Protein 4G9M (pdb70)

CATH classification: 2.80.10.50

Organism: Thanatephorus cucumeris (strain AG1-IA) (NCBI:txid983506)

Radius of gyration: 19.2 Å; Cα contacts (8 Å, |Δi|>4): 926; chains: 2; bounding box: 29×58×34 Å

Sequence (285 aa):
APISLPAGTYTLKNVSSTGTVLDLWRGEAAEGTAIQGYKSHGGDNQKWRRLKWTGKGNQVTLQNVKSGTYVGTASNIQNSVNVVGSTTAVPLDIVAADKGFAIEAADHRLFVLDLKESNPANETPVVIYYNNNATDNQKWKFIDEAPISSLPAGTYTLKNVSTGTVLDLWRGEAAEGTAIQGYKSHGGDNQKWRLKWTGKGNQVTLQNVKSGTYVGTASNIQNSVNVVGSTTAVPLDIVAADKGFAIEAADHRLFVLDLKESNPANETPVIYYNNNATDNQKWKFIDEK

InterPro domains:
  IPR000772 Ricin B, lectin domain [PF14200] (14-89)
  IPR035992 Ricin B-like lectins [SSF50370] (13-132)

Nearest PDB structures (foldseek):
  4g9m-assembly1_A  TM=1.004E+00  e=1.601E-25  Rhizoctonia solani
  3pg0-assembly1_A  TM=9.370E-01  e=7.211E-11  synthetic construct
  8bad-assembly1_A  TM=9.043E-01  e=1.323E-08  Bacillus thuringiensis
  2vse-assembly1_A  TM=8.944E-01  e=1.067E-08  Lysinibacillus sphaericus
  4a7z-assembly1_A  TM=7.900E-01  e=2.722E-05  Phanerodontia chrysosporium

Foldseek 3Di:
DDDDDDFAKWQKAQQLQRFTWFFVVQAQDAFGFTATAHDDPDQRRMWTWDADPPDRWTWIARRSRRFTFDWPDPADAPTFTHTHNDTQIWDWADDPPATATARPVHRQWTWFQPPSDNDHRRTTGIRGDPVDRRRHIHTGGD/DDDDDDFAKWQKAQQLQRFTWFFVVLAQDAFTFIATAHDDPDQRRMWTWDQPPPDQKTWIARRSRRFTFDFPDDADAFTFTHTHNDTQIWHWADAPPATATARPVHRQWTFFQPPSDNDGGRTTGIHGPPRDRRRHIHTGGDD

Secondary structure (DSSP, 8-state):
-EE---SEEEEEEETTT--EEEEGGG--STTEEEEEE-----GGG-EEEEE-SSTT-EEEEETTT--EEEESSSS-TTEEEEEESSPPPEEEEE-SSSEEEEETTEEEEEEEEGGG--STTEEEEEEE----GGG-EEEEE-/-EE---SEEEEEEETTT--EEEEGGG--STTEEEEEE-----GGG-EEEEE-SSTT-EEEEETTT--EEEESSSS-TTPBEEEESSPPPEEEEE-SSSEEEEETTEEEEEEEEGGG--STTEEEEEEE----GGG-EEEEE--

Structure (mmCIF, N/CA/C/O backbone):
data_4G9M
#
_entry.id   4G9M
#
_cell.length_a   121.979
_cell.length_b   61.091
_cell.length_c   32.793
_cell.angle_alpha   90.00
_cell.angle_beta   93.00
_cell.angle_gamma   90.00
#
_symmetry.space_group_name_H-M   'C 1 2 1'
#
loop_
_entity.id
_entity.type
_entity.pdbx_description
1 polymer agglutinin
2 water water
#
loop_
_atom_site.group_PDB
_atom_site.id
_atom_site.type_symbol
_atom_site.label_atom_id
_atom_site.label_alt_id
_atom_site.label_comp_id
_atom_site.label_asym_id
_atom_site.label_entity_id
_atom_site.label_seq_id
_atom_site.pdbx_PDB_ins_code
_atom_site.Cartn_x
_atom_site.Cartn_y
_atom_site.Cartn_z
_atom_site.occupancy
_atom_site.B_iso_or_equiv
_atom_site.auth_seq_id
_atom_site.auth_comp_id
_atom_site.auth_asym_id
_atom_site.auth_atom_id
_atom_site.pdbx_PDB_model_num
ATOM 1 N N . ALA A 1 1 ? 35.658 57.247 -2.156 1.00 39.21 1 ALA A N 1
ATOM 2 C CA . ALA A 1 1 ? 34.636 56.509 -1.426 1.00 41.09 1 ALA A CA 1
ATOM 3 C C . ALA A 1 1 ? 35.103 56.089 -0.029 1.00 36.59 1 ALA A C 1
ATOM 4 O O . ALA A 1 1 ? 36.291 55.847 0.193 1.00 28.84 1 ALA A O 1
ATOM 6 N N . PRO A 1 2 ? 34.164 56.008 0.925 1.00 35.23 2 PRO A N 1
ATOM 7 C CA . PRO A 1 2 ? 34.509 55.454 2.235 1.00 34.02 2 PRO A CA 1
ATOM 8 C C . PRO A 1 2 ? 34.920 53.992 2.088 1.00 32.25 2 PRO A C 1
ATOM 9 O O . PRO A 1 2 ? 34.216 53.208 1.445 1.00 35.14 2 PRO A O 1
ATOM 13 N N . ILE A 1 3 ? 36.067 53.631 2.645 1.00 23.26 3 ILE A N 1
ATOM 14 C CA . ILE A 1 3 ? 36.513 52.248 2.568 1.00 24.67 3 ILE A CA 1
ATOM 15 C C . ILE A 1 3 ? 36.365 51.562 3.914 1.00 26.90 3 ILE A C 1
ATOM 16 O O . ILE A 1 3 ? 36.963 51.979 4.903 1.00 23.87 3 ILE A O 1
ATOM 21 N N . SER A 1 4 ? 35.541 50.521 3.953 1.00 26.52 4 SER A N 1
ATOM 22 C CA . SER A 1 4 ? 35.291 49.806 5.197 1.00 30.10 4 SER A CA 1
ATOM 23 C C . SER A 1 4 ? 35.465 48.313 5.014 1.00 25.21 4 SER A C 1
ATOM 24 O O . SER A 1 4 ? 35.184 47.768 3.950 1.00 31.03 4 SER A O 1
ATOM 27 N N . LEU A 1 5 ? 35.910 47.665 6.080 1.00 21.56 5 LEU A N 1
ATOM 28 C CA . LEU A 1 5 ? 35.976 46.215 6.142 1.00 24.59 5 LEU A CA 1
ATOM 29 C C . LEU A 1 5 ? 34.909 45.757 7.131 1.00 20.38 5 LEU A C 1
ATOM 30 O O . LEU A 1 5 ? 35.173 45.642 8.330 1.00 24.32 5 LEU A O 1
ATOM 35 N N . PRO A 1 6 ? 33.683 45.527 6.643 1.00 20.34 6 PRO A N 1
ATOM 36 C CA . PRO A 1 6 ? 32.595 45.233 7.581 1.00 21.52 6 PRO A CA 1
ATOM 37 C C . PRO A 1 6 ? 32.647 43.808 8.122 1.00 23.28 6 PRO A C 1
ATOM 38 O O . PRO A 1 6 ? 33.286 42.952 7.518 1.00 21.68 6 PRO A O 1
ATOM 42 N N . ALA A 1 7 ? 31.984 43.563 9.253 1.00 19.47 7 ALA A N 1
ATOM 43 C CA . ALA A 1 7 ? 31.778 42.197 9.721 1.00 19.82 7 ALA A CA 1
ATOM 44 C C . ALA A 1 7 ? 31.002 41.488 8.626 1.00 20.69 7 ALA A C 1
ATOM 45 O O . ALA A 1 7 ? 30.107 42.074 8.010 1.00 24.50 7 ALA A O 1
ATOM 47 N N . GLY A 1 8 ? 31.344 40.230 8.370 1.00 22.93 8 GLY A N 1
ATOM 48 C CA . GLY A 1 8 ? 30.671 39.481 7.330 1.00 24.34 8 GLY A CA 1
ATOM 49 C C . GLY A 1 8 ? 31.496 38.292 6.890 1.00 30.75 8 GLY A C 1
ATOM 50 O O . GLY A 1 8 ? 32.486 37.949 7.533 1.00 25.52 8 GLY A O 1
ATOM 51 N N . THR A 1 9 ? 31.100 37.675 5.781 1.00 23.48 9 THR A N 1
ATOM 52 C CA . THR A 1 9 ? 31.774 36.479 5.296 1.00 23.56 9 THR A CA 1
ATOM 53 C C . THR A 1 9 ? 32.722 36.787 4.136 1.00 28.66 9 THR A C 1
ATOM 54 O O . THR A 1 9 ? 32.368 37.519 3.207 1.00 25.38 9 THR A O 1
ATOM 58 N N . TYR A 1 10 ? 33.919 36.207 4.185 1.00 23.49 10 TYR A N 1
ATOM 59 C CA . TYR A 1 10 ? 34.963 36.525 3.216 1.00 19.49 10 TYR A CA 1
ATOM 60 C C . TYR A 1 10 ? 35.632 35.305 2.635 1.00 22.95 10 TYR A C 1
ATOM 61 O O . TYR A 1 10 ? 35.720 34.273 3.288 1.00 24.36 10 TYR A O 1
ATOM 70 N N . THR A 1 11 ? 36.116 35.450 1.402 1.00 24.36 11 THR A N 1
ATOM 71 C CA . THR A 1 11 ? 37.153 34.586 0.871 1.00 24.45 11 THR A CA 1
ATOM 72 C C . THR A 1 11 ? 38.457 35.329 1.137 1.00 24.43 11 THR A C 1
ATOM 73 O O . THR A 1 11 ? 38.539 36.547 0.947 1.00 24.49 11 THR A O 1
ATOM 77 N N . LEU A 1 12 ? 39.459 34.611 1.627 1.00 23.96 12 LEU A N 1
ATOM 78 C CA . LEU A 1 12 ? 40.732 35.226 1.959 1.00 23.00 12 LEU A CA 1
ATOM 79 C C . LEU A 1 12 ? 41.786 34.671 1.025 1.00 23.44 12 LEU A C 1
ATOM 80 O O . LEU A 1 12 ? 42.161 33.500 1.130 1.00 26.15 12 LEU A O 1
ATOM 85 N N . LYS A 1 13 ? 42.243 35.510 0.104 1.00 26.50 13 LYS A N 1
ATOM 86 C CA . LYS A 1 13 ? 43.097 35.062 -0.985 1.00 28.22 13 LYS A CA 1
ATOM 87 C C . LYS A 1 13 ? 44.528 35.532 -0.769 1.00 23.02 13 LYS A C 1
ATOM 88 O O . LYS A 1 13 ? 44.783 36.727 -0.666 1.00 22.26 13 LYS A O 1
ATOM 94 N N . ASN A 1 14 ? 45.455 34.581 -0.689 1.00 24.81 14 ASN A N 1
ATOM 95 C CA . ASN A 1 14 ? 46.859 34.896 -0.458 1.00 30.05 14 ASN A CA 1
ATOM 96 C C . ASN A 1 14 ? 47.435 35.708 -1.605 1.00 26.45 14 ASN A C 1
ATOM 97 O O . ASN A 1 14 ? 47.288 35.354 -2.780 1.00 26.26 14 ASN A O 1
ATOM 102 N N . VAL A 1 15 ? 48.083 36.814 -1.260 1.00 25.48 15 VAL A N 1
ATOM 103 C CA . VAL A 1 15 ? 48.593 37.743 -2.255 1.00 25.57 15 VAL A CA 1
ATOM 104 C C . VAL A 1 15 ? 49.678 37.110 -3.137 1.00 26.17 15 VAL A C 1
ATOM 105 O O . VAL A 1 15 ? 49.741 37.368 -4.345 1.00 28.62 15 VAL A O 1
ATOM 109 N N . SER A 1 16 ? 50.499 36.248 -2.544 1.00 31.52 16 SER A N 1
ATOM 110 C CA A SER A 1 16 ? 51.636 35.649 -3.245 0.54 31.81 16 SER A CA 1
ATOM 111 C CA B SER A 1 16 ? 51.631 35.672 -3.273 0.46 31.63 16 SER A CA 1
ATOM 112 C C . SER A 1 16 ? 51.259 34.546 -4.238 1.00 36.06 16 SER A C 1
ATOM 113 O O . SER A 1 16 ? 51.944 34.347 -5.245 1.00 35.52 16 SER A O 1
ATOM 118 N N . THR A 1 17 ? 50.186 33.813 -3.952 1.00 29.69 17 THR A N 1
ATOM 119 C CA . THR A 1 17 ? 49.844 32.647 -4.770 1.00 31.40 17 THR A CA 1
ATOM 120 C C . THR A 1 17 ? 48.513 32.728 -5.503 1.00 32.91 17 THR A C 1
ATOM 121 O O . THR A 1 17 ? 48.325 32.090 -6.546 1.00 33.95 17 THR A O 1
ATOM 125 N N . GLY A 1 18 ? 47.581 33.489 -4.946 1.00 28.81 18 GLY A N 1
ATOM 126 C CA . GLY A 1 18 ? 46.229 33.509 -5.468 1.00 32.04 18 GLY A CA 1
ATOM 127 C C . GLY A 1 18 ? 45.398 32.322 -5.012 1.00 31.83 18 GLY A C 1
ATOM 128 O O . GLY A 1 18 ? 44.255 32.167 -5.440 1.00 36.58 18 GLY A O 1
ATOM 129 N N . THR A 1 19 ? 45.971 31.475 -4.156 1.00 30.48 19 THR A N 1
ATOM 130 C CA . THR A 1 19 ? 45.205 30.406 -3.507 1.00 30.61 19 THR A CA 1
ATOM 131 C C . THR A 1 19 ? 44.549 30.964 -2.237 1.00 29.13 19 THR A C 1
ATOM 132 O O . THR A 1 19 ? 44.987 31.988 -1.703 1.00 27.67 19 THR A O 1
ATOM 136 N N . VAL A 1 20 ? 43.494 30.305 -1.764 1.00 27.61 20 VAL A N 1
ATOM 137 C CA . VAL A 1 20 ? 42.671 30.875 -0.692 1.00 27.46 20 VAL A CA 1
ATOM 138 C C . VAL A 1 20 ? 42.816 30.121 0.621 1.00 31.86 20 VAL A C 1
ATOM 139 O O . VAL A 1 20 ? 43.216 28.952 0.635 1.00 29.90 20 VAL A O 1
ATOM 143 N N . LEU A 1 21 ? 42.482 30.794 1.724 1.00 29.25 21 LEU A N 1
ATOM 144 C CA . LEU A 1 21 ? 42.520 30.177 3.043 1.00 31.55 21 LEU A CA 1
ATOM 145 C C . LEU A 1 21 ? 41.453 29.078 3.109 1.00 32.26 21 LEU A C 1
ATOM 146 O O . LEU A 1 21 ? 40.280 29.330 2.844 1.00 27.44 21 LEU A O 1
ATOM 151 N N . ASP A 1 22 ? 41.866 27.864 3.474 1.00 34.01 22 ASP A N 1
ATOM 152 C CA . ASP A 1 22 ? 41.040 26.671 3.301 1.00 32.52 22 ASP A CA 1
ATOM 153 C C . ASP A 1 22 ? 41.136 25.766 4.526 1.00 31.92 22 ASP A C 1
ATOM 154 O O . ASP A 1 22 ? 42.233 25.419 4.957 1.00 33.68 22 ASP A O 1
ATOM 159 N N . LEU A 1 23 ? 39.986 25.389 5.081 1.00 29.45 23 LEU A N 1
ATOM 160 C CA . LEU A 1 23 ? 39.932 24.401 6.161 1.00 31.24 23 LEU A CA 1
ATOM 161 C C . LEU A 1 23 ? 39.585 23.024 5.575 1.00 31.62 23 LEU A C 1
ATOM 162 O O . LEU A 1 23 ? 38.598 22.888 4.859 1.00 39.29 23 LEU A O 1
ATOM 167 N N . TRP A 1 24 ? 40.402 22.015 5.873 1.00 42.43 24 TRP A N 1
ATOM 168 C CA . TRP A 1 24 ? 40.330 20.712 5.185 1.00 50.32 24 TRP A CA 1
ATOM 169 C C . TRP A 1 24 ? 38.938 20.079 5.140 1.00 48.59 24 TRP A C 1
ATOM 170 O O . TRP A 1 24 ? 38.413 19.647 6.164 1.00 53.18 24 TRP A O 1
ATOM 181 N N . ARG A 1 25 ? 38.352 20.039 3.943 1.00 45.65 25 ARG A N 1
ATOM 182 C CA . ARG A 1 25 ? 36.979 19.557 3.721 1.00 45.60 25 ARG A CA 1
ATOM 183 C C . ARG A 1 25 ? 35.921 20.151 4.657 1.00 48.92 25 ARG A C 1
ATOM 184 O O . ARG A 1 25 ? 34.766 19.724 4.648 1.00 50.43 25 ARG A O 1
ATOM 192 N N . GLY A 1 26 ? 36.318 21.137 5.454 1.00 46.22 26 GLY A N 1
ATOM 193 C CA . GLY A 1 26 ? 35.421 21.769 6.394 1.00 40.44 26 GLY A CA 1
ATOM 194 C C . GLY A 1 26 ? 35.170 20.945 7.641 1.00 42.12 26 GLY A C 1
ATOM 195 O O . GLY A 1 26 ? 34.109 21.053 8.252 1.00 43.33 26 GLY A O 1
ATOM 196 N N . GLU A 1 27 ? 36.142 20.121 8.024 1.00 37.59 27 GLU A N 1
ATOM 197 C CA . GLU A 1 27 ? 35.995 19.282 9.218 1.00 39.03 27 GLU A CA 1
ATOM 198 C C . GLU A 1 27 ? 36.027 20.094 10.514 1.00 36.80 27 GLU A C 1
ATOM 199 O O . GLU A 1 27 ? 36.901 20.941 10.707 1.00 36.04 27 GLU A O 1
ATOM 205 N N . ALA A 1 28 ? 35.073 19.824 11.401 1.00 37.12 28 ALA A N 1
ATOM 206 C CA . ALA A 1 28 ? 34.938 20.583 12.641 1.00 35.04 28 ALA A CA 1
ATOM 207 C C . ALA A 1 28 ? 35.822 20.054 13.767 1.00 37.60 28 ALA A C 1
ATOM 208 O O . ALA A 1 28 ? 35.797 20.573 14.882 1.00 36.04 28 ALA A O 1
ATOM 210 N N . ALA A 1 29 ? 36.604 19.023 13.476 1.00 40.39 29 ALA A N 1
ATOM 211 C CA . ALA A 1 29 ? 37.457 18.411 14.489 1.00 33.30 29 ALA A CA 1
ATOM 212 C C . ALA A 1 29 ? 38.583 19.344 14.924 1.00 28.63 29 ALA A C 1
ATOM 213 O O . ALA A 1 29 ? 39.086 20.138 14.130 1.00 33.03 29 ALA A O 1
ATOM 215 N N . GLU A 1 30 ? 38.973 19.234 16.192 1.00 37.86 30 GLU A N 1
ATOM 216 C CA . GLU A 1 30 ? 40.047 20.050 16.745 1.00 34.31 30 GLU A CA 1
ATOM 217 C C . GLU A 1 30 ? 41.382 19.768 16.063 1.00 35.53 30 GLU A C 1
ATOM 218 O O . GLU A 1 30 ? 41.852 18.630 16.025 1.00 45.77 30 GLU A O 1
ATOM 224 N N . GLY A 1 31 ? 41.993 20.821 15.533 1.00 30.52 31 GLY A N 1
ATOM 225 C CA . GLY A 1 31 ? 43.297 20.720 14.907 1.00 28.47 31 GLY A CA 1
ATOM 226 C C . GLY A 1 31 ? 43.231 20.503 13.410 1.00 37.05 31 GLY A C 1
ATOM 227 O O . GLY A 1 31 ? 44.266 20.304 12.770 1.00 42.07 31 GLY A O 1
ATOM 228 N N . THR A 1 32 ? 42.022 20.528 12.851 1.00 32.41 32 THR A N 1
ATOM 229 C CA . THR A 1 32 ? 41.847 20.360 11.408 1.00 35.06 32 THR A CA 1
ATOM 230 C C . THR A 1 32 ? 42.677 21.391 10.647 1.00 34.15 32 THR A C 1
ATOM 231 O O . THR A 1 32 ? 42.602 22.584 10.932 1.00 32.15 32 THR A O 1
ATOM 235 N N . ALA A 1 33 ? 43.470 20.920 9.690 1.00 37.24 33 ALA A N 1
ATOM 236 C CA . ALA A 1 33 ? 44.433 21.768 8.994 1.00 39.44 33 ALA A CA 1
ATOM 237 C C . ALA A 1 33 ? 43.807 22.951 8.260 1.00 29.70 33 ALA A C 1
ATOM 238 O O . ALA A 1 33 ? 42.785 22.814 7.574 1.00 32.92 33 ALA A O 1
ATOM 240 N N . ILE A 1 34 ? 44.423 24.120 8.420 1.00 34.23 34 ILE A N 1
ATOM 241 C CA . ILE A 1 34 ? 44.142 25.262 7.556 1.00 27.57 34 ILE A CA 1
ATOM 242 C C . ILE A 1 34 ? 45.307 25.431 6.584 1.00 30.08 34 ILE A C 1
ATOM 243 O O . ILE A 1 34 ? 46.470 25.316 6.971 1.00 32.15 34 ILE A O 1
ATOM 248 N N . GLN A 1 35 ? 44.986 25.692 5.322 1.00 27.60 35 GLN A N 1
ATOM 249 C CA . GLN A 1 35 ? 45.952 25.554 4.244 1.00 30.14 35 GLN A CA 1
ATOM 250 C C . GLN A 1 35 ? 45.576 26.421 3.056 1.00 31.99 35 GLN A C 1
ATOM 251 O O . GLN A 1 35 ? 44.468 26.955 2.986 1.00 29.83 35 GLN A O 1
ATOM 257 N N . GLY A 1 36 ? 46.502 26.533 2.108 1.00 34.13 36 GLY A N 1
ATOM 258 C CA . GLY A 1 36 ? 46.234 27.186 0.839 1.00 32.43 36 GLY A CA 1
ATOM 259 C C . GLY A 1 36 ? 45.641 26.187 -0.136 1.00 33.75 36 GLY A C 1
ATOM 260 O O . GLY A 1 36 ? 46.071 25.032 -0.194 1.00 39.41 36 GLY A O 1
ATOM 261 N N . TYR A 1 37 ? 44.644 26.622 -0.898 1.00 31.74 37 TYR A N 1
ATOM 262 C CA . TYR A 1 37 ? 43.963 25.737 -1.839 1.00 34.35 37 TYR A CA 1
ATOM 263 C C . TYR A 1 37 ? 43.341 26.573 -2.949 1.00 32.66 37 TYR A C 1
ATOM 264 O O . TYR A 1 37 ? 42.986 27.730 -2.735 1.00 31.18 37 TYR A O 1
ATOM 273 N N . LYS A 1 38 ? 43.232 25.999 -4.142 1.00 30.75 38 LYS A N 1
ATOM 274 C CA . LYS A 1 38 ? 42.589 26.703 -5.245 1.00 34.75 38 LYS A CA 1
ATOM 275 C C . LYS A 1 38 ? 41.126 26.999 -4.923 1.00 30.58 38 LYS A C 1
ATOM 276 O O . LYS A 1 38 ? 40.403 26.143 -4.419 1.00 35.56 38 LYS A O 1
ATOM 282 N N . SER A 1 39 ? 40.712 28.226 -5.215 1.00 36.94 39 SER A N 1
ATOM 283 C CA . SER A 1 39 ? 39.338 28.659 -5.009 1.00 36.22 39 SER A CA 1
ATOM 284 C C . SER A 1 39 ? 38.347 27.761 -5.756 1.00 37.94 39 SER A C 1
ATOM 285 O O . SER A 1 39 ? 38.481 27.541 -6.964 1.00 39.09 39 SER A O 1
ATOM 288 N N . HIS A 1 40 ? 37.366 27.231 -5.033 1.00 33.50 40 HIS A N 1
ATOM 289 C CA . HIS A 1 40 ? 36.323 26.416 -5.656 1.00 36.16 40 HIS A CA 1
ATOM 290 C C . HIS A 1 40 ? 34.925 26.779 -5.155 1.00 36.19 40 HIS A C 1
ATOM 291 O O . HIS A 1 40 ? 33.945 26.133 -5.511 1.00 41.29 40 HIS A O 1
ATOM 298 N N . GLY A 1 41 ? 34.846 27.819 -4.330 1.00 41.80 41 GLY A N 1
ATOM 299 C CA . GLY A 1 41 ? 33.572 28.327 -3.847 1.00 38.46 41 GLY A CA 1
ATOM 300 C C . GLY A 1 41 ? 32.958 27.582 -2.674 1.00 41.16 41 GLY A C 1
ATOM 301 O O . GLY A 1 41 ? 31.864 27.925 -2.223 1.00 44.62 41 GLY A O 1
ATOM 302 N N . GLY A 1 42 ? 33.650 26.562 -2.176 1.00 41.20 42 GLY A N 1
ATOM 303 C CA . GLY A 1 42 ? 33.150 25.780 -1.061 1.00 41.69 42 GLY A CA 1
ATOM 304 C C . GLY A 1 42 ? 33.083 26.596 0.217 1.00 39.97 42 GLY A C 1
ATOM 305 O O . GLY A 1 42 ? 33.884 27.511 0.415 1.00 35.87 42 GLY A O 1
ATOM 306 N N . ASP A 1 43 ? 32.128 26.272 1.086 1.00 34.75 43 ASP A N 1
ATOM 307 C CA . ASP A 1 43 ? 31.981 26.981 2.359 1.00 34.08 43 ASP A CA 1
ATOM 308 C C . ASP A 1 43 ? 33.177 26.808 3.296 1.00 32.23 43 ASP A C 1
ATOM 309 O O . ASP A 1 43 ? 33.382 27.615 4.208 1.00 28.88 43 ASP A O 1
ATOM 314 N N . ASN A 1 44 ? 33.979 25.771 3.060 1.00 34.49 44 ASN A N 1
ATOM 315 C CA . ASN A 1 44 ? 35.203 25.571 3.832 1.00 33.11 44 ASN A CA 1
ATOM 316 C C . ASN A 1 44 ? 36.290 26.576 3.447 1.00 32.38 44 ASN A C 1
ATOM 317 O O . ASN A 1 44 ? 37.366 26.605 4.043 1.00 30.86 44 ASN A O 1
ATOM 322 N N . GLN A 1 45 ? 36.000 27.384 2.431 1.00 28.44 45 GLN A N 1
ATOM 323 C CA . GLN A 1 45 ? 36.894 28.459 2.010 1.00 28.01 45 GLN A CA 1
ATOM 324 C C . GLN A 1 45 ? 36.257 29.820 2.274 1.00 27.22 45 GLN A C 1
ATOM 325 O O . GLN A 1 45 ? 36.649 30.830 1.680 1.00 30.60 45 GLN A O 1
ATOM 331 N N . LYS A 1 46 ? 35.265 29.846 3.160 1.00 29.53 46 LYS A N 1
ATOM 332 C CA . LYS A 1 46 ? 34.650 31.106 3.567 1.00 28.43 46 LYS A CA 1
ATOM 333 C C . LYS A 1 46 ? 34.797 31.288 5.069 1.00 22.42 46 LYS A C 1
ATOM 334 O O . LYS A 1 46 ? 34.727 30.329 5.830 1.00 25.86 46 LYS A O 1
ATOM 340 N N . TRP A 1 47 ? 35.008 32.536 5.476 1.00 20.00 47 TRP A N 1
ATOM 341 C CA . TRP A 1 47 ? 35.362 32.864 6.847 1.00 20.77 47 TRP A CA 1
ATOM 342 C C . TRP A 1 47 ? 34.571 34.071 7.332 1.00 25.26 47 TRP A C 1
ATOM 343 O O . TRP A 1 47 ? 34.502 35.090 6.645 1.00 24.22 47 TRP A O 1
ATOM 354 N N . ARG A 1 48 ? 33.964 33.943 8.509 1.00 22.98 48 ARG A N 1
ATOM 355 C CA A ARG A 1 48 ? 33.183 35.028 9.096 0.56 22.88 48 ARG A CA 1
ATOM 356 C CA B ARG A 1 48 ? 33.187 35.027 9.088 0.44 22.77 48 ARG A CA 1
ATOM 357 C C . ARG A 1 48 ? 34.072 35.919 9.941 1.00 19.97 48 ARG A C 1
ATOM 358 O O . ARG A 1 48 ? 34.669 35.461 10.913 1.00 21.18 48 ARG A O 1
ATOM 373 N N . LEU A 1 49 ? 34.150 37.195 9.577 1.00 18.37 49 LEU A N 1
ATOM 374 C CA . LEU A 1 49 ? 34.886 38.179 10.350 1.00 19.65 49 LEU A CA 1
ATOM 375 C C . LEU A 1 49 ? 33.958 38.819 11.392 1.00 19.21 49 LEU A C 1
ATOM 376 O O . LEU A 1 49 ? 32.897 39.326 11.046 1.00 20.29 49 LEU A O 1
ATOM 381 N N . LYS A 1 50 ? 34.364 38.808 12.660 1.00 18.11 50 LYS A N 1
ATOM 382 C CA . LYS A 1 50 ? 33.550 39.376 13.730 1.00 18.25 50 LYS A CA 1
ATOM 383 C C . LYS A 1 50 ? 34.459 39.975 14.785 1.00 18.95 50 LYS A C 1
ATOM 384 O O . LYS A 1 50 ? 35.433 39.333 15.174 1.00 20.62 50 LYS A O 1
ATOM 390 N N . TRP A 1 51 ? 34.148 41.188 15.241 1.00 22.98 51 TRP A N 1
ATOM 391 C CA . TRP A 1 51 ? 34.913 41.825 16.310 1.00 21.39 51 TRP A CA 1
ATOM 392 C C . TRP A 1 51 ? 34.463 41.281 17.646 1.00 26.42 51 TRP A C 1
ATOM 393 O O . TRP A 1 51 ? 33.266 41.051 17.856 1.00 24.18 51 TRP A O 1
ATOM 404 N N . THR A 1 52 ? 35.420 41.071 18.549 1.00 23.64 52 THR A N 1
ATOM 405 C CA . THR A 1 52 ? 35.137 40.400 19.819 1.00 26.25 52 THR A CA 1
ATOM 406 C C . THR A 1 52 ? 34.604 41.318 20.922 1.00 31.07 52 THR A C 1
ATOM 407 O O . THR A 1 52 ? 33.935 40.855 21.840 1.00 32.01 52 THR A O 1
ATOM 411 N N . GLY A 1 53 ? 34.905 42.609 20.830 1.00 25.51 53 GLY A N 1
ATOM 412 C CA . GLY A 1 53 ? 34.554 43.548 21.884 1.00 27.57 53 GLY A CA 1
ATOM 413 C C . GLY A 1 53 ? 35.757 43.951 22.715 1.00 31.51 53 GLY A C 1
ATOM 414 O O . GLY A 1 53 ? 35.676 44.837 23.574 1.00 33.54 53 GLY A O 1
ATOM 415 N N . LYS A 1 54 ? 36.883 43.288 22.478 1.00 26.81 54 LYS A N 1
ATOM 416 C CA . LYS A 1 54 ? 38.126 43.670 23.130 1.00 26.93 54 LYS A CA 1
ATOM 417 C C . LYS A 1 54 ? 39.023 44.400 22.143 1.00 28.18 54 LYS A C 1
ATOM 418 O O . LYS A 1 54 ? 39.477 43.802 21.173 1.00 25.55 54 LYS A O 1
ATOM 424 N N . GLY A 1 55 ? 39.274 45.683 22.398 1.00 27.80 55 GLY A N 1
ATOM 425 C CA . GLY A 1 55 ? 40.103 46.485 21.515 1.00 24.12 55 GLY A CA 1
ATOM 426 C C . GLY A 1 55 ? 39.565 46.402 20.098 1.00 24.15 55 GLY A C 1
ATOM 427 O O . GLY A 1 55 ? 38.353 46.470 19.880 1.00 22.56 55 GLY A O 1
ATOM 428 N N . ASN A 1 56 ? 40.460 46.206 19.135 1.00 18.39 56 ASN A N 1
ATOM 429 C CA . ASN A 1 56 ? 40.039 46.028 17.745 1.00 16.06 56 ASN A CA 1
ATOM 430 C C . ASN A 1 56 ? 40.114 44.558 17.334 1.00 20.75 56 ASN A C 1
ATOM 431 O O . ASN A 1 56 ? 40.086 44.253 16.149 1.00 20.89 56 ASN A O 1
ATOM 436 N N . GLN A 1 57 ? 40.205 43.656 18.310 1.00 21.51 57 GLN A N 1
ATOM 437 C CA . GLN A 1 57 ? 40.427 42.229 18.043 1.00 21.28 57 GLN A CA 1
ATOM 438 C C . GLN A 1 57 ? 39.240 41.533 17.383 1.00 17.88 57 GLN A C 1
ATOM 439 O O . GLN A 1 57 ? 38.086 41.869 17.647 1.00 22.48 57 GLN A O 1
ATOM 445 N N . VAL A 1 58 ? 39.538 40.575 16.506 1.00 19.18 58 VAL A N 1
ATOM 446 C CA . VAL A 1 58 ? 38.514 39.848 15.768 1.00 15.27 58 VAL A CA 1
ATOM 447 C C . VAL A 1 58 ? 38.769 38.351 15.879 1.00 20.81 58 VAL A C 1
ATOM 448 O O . VAL A 1 58 ? 39.831 37.929 16.337 1.00 20.89 58 VAL A O 1
ATOM 452 N N . THR A 1 59 ? 37.777 37.560 15.481 1.00 19.03 59 THR A N 1
ATOM 453 C CA . THR A 1 59 ? 37.969 36.137 15.208 1.00 18.53 59 THR A CA 1
ATOM 454 C C . THR A 1 59 ? 37.545 35.843 13.761 1.00 22.39 59 THR A C 1
ATOM 455 O O . THR A 1 59 ? 36.829 36.631 13.140 1.00 19.86 59 THR A O 1
ATOM 459 N N . LEU A 1 60 ? 38.012 34.726 13.213 1.00 16.71 60 LEU A N 1
ATOM 460 C CA . LEU A 1 60 ? 37.584 34.273 11.900 1.00 20.61 60 LEU A CA 1
ATOM 461 C C . LEU A 1 60 ? 36.990 32.891 12.088 1.00 21.45 60 LEU A C 1
ATOM 462 O O . LEU A 1 60 ? 37.661 31.994 12.595 1.00 22.72 60 LEU A O 1
ATOM 467 N N . GLN A 1 61 ? 35.728 32.737 11.695 1.00 18.12 61 GLN A N 1
ATOM 468 C CA . GLN A 1 61 ? 35.009 31.491 11.859 1.00 16.57 61 GLN A CA 1
ATOM 469 C C . GLN A 1 61 ? 34.755 30.852 10.512 1.00 18.26 61 GLN A C 1
ATOM 470 O O . GLN A 1 61 ? 34.238 31.492 9.605 1.00 23.91 61 GLN A O 1
ATOM 476 N N . ASN A 1 62 ? 35.118 29.581 10.380 1.00 21.68 62 ASN A N 1
ATOM 477 C CA . ASN A 1 62 ? 34.899 28.872 9.123 1.00 22.79 62 ASN A CA 1
ATOM 478 C C . ASN A 1 62 ? 33.408 28.646 8.886 1.00 26.01 62 ASN A C 1
ATOM 479 O O . ASN A 1 62 ? 32.688 28.226 9.791 1.00 27.79 62 ASN A O 1
ATOM 484 N N . VAL A 1 63 ? 32.942 28.916 7.670 1.00 26.19 63 VAL A N 1
ATOM 485 C CA . VAL A 1 63 ? 31.508 28.835 7.384 1.00 29.06 63 VAL A CA 1
ATOM 486 C C . VAL A 1 63 ? 30.992 27.391 7.385 1.00 31.88 63 VAL A C 1
ATOM 487 O O . VAL A 1 63 ? 29.919 27.098 7.929 1.00 29.55 63 VAL A O 1
ATOM 491 N N . LYS A 1 64 ? 31.775 26.488 6.808 1.00 29.71 64 LYS A N 1
ATOM 492 C CA . LYS A 1 64 ? 31.420 25.071 6.787 1.00 31.41 64 LYS A CA 1
ATOM 493 C C . LYS A 1 64 ? 31.448 24.431 8.183 1.00 38.93 64 LYS A C 1
ATOM 494 O O . LYS A 1 64 ? 30.471 23.808 8.604 1.00 43.32 64 LYS A O 1
ATOM 500 N N . SER A 1 65 ? 32.556 24.589 8.905 1.00 29.03 65 SER A N 1
ATOM 501 C CA . SER A 1 65 ? 32.756 23.867 10.162 1.00 34.41 65 SER A CA 1
ATOM 502 C C . SER A 1 65 ? 32.142 24.518 11.392 1.00 33.50 65 SER A C 1
ATOM 503 O O . SER A 1 65 ? 31.682 23.824 12.301 1.00 30.84 65 SER A O 1
ATOM 506 N N . GLY A 1 66 ? 32.174 25.847 11.445 1.00 31.90 66 GLY A N 1
ATOM 507 C CA . GLY A 1 66 ? 31.736 26.560 12.631 1.00 30.51 66 GLY A CA 1
ATOM 508 C C . GLY A 1 66 ? 32.869 26.757 13.623 1.00 30.00 66 GLY A C 1
ATOM 509 O O . GLY A 1 66 ? 32.702 27.433 14.639 1.00 27.89 66 GLY A O 1
ATOM 510 N N . THR A 1 67 ? 34.023 26.155 13.336 1.00 27.99 67 THR A N 1
ATOM 511 C CA . THR A 1 67 ? 35.200 26.333 14.183 1.00 23.94 67 THR A CA 1
ATOM 512 C C . THR A 1 67 ? 36.005 27.557 13.712 1.00 21.33 67 THR A C 1
ATOM 513 O O . THR A 1 67 ? 35.731 28.118 12.650 1.00 24.43 67 THR A O 1
ATOM 517 N N . TYR A 1 68 ? 36.980 27.969 14.514 1.00 21.91 68 TYR A N 1
ATOM 518 C CA . TYR A 1 68 ? 37.670 29.234 14.289 1.00 21.89 68 TYR A CA 1
ATOM 519 C C . TYR A 1 68 ? 39.135 29.056 13.923 1.00 25.86 68 TYR A C 1
ATOM 520 O O . TYR A 1 68 ? 39.710 27.991 14.121 1.00 28.82 68 TYR A O 1
ATOM 529 N N . VAL A 1 69 ? 39.739 30.116 13.395 1.00 20.49 69 VAL A N 1
ATOM 530 C CA . VAL A 1 69 ? 41.179 30.142 13.218 1.00 21.72 69 VAL A CA 1
ATOM 531 C C . VAL A 1 69 ? 41.809 30.004 14.590 1.00 27.10 69 VAL A C 1
ATOM 532 O O . VAL A 1 69 ? 41.576 30.827 15.479 1.00 26.76 69 VAL A O 1
ATOM 536 N N . GLY A 1 70 ? 42.558 28.920 14.772 1.00 30.22 70 GLY A N 1
ATOM 537 C CA . GLY A 1 70 ? 43.235 28.654 16.027 1.00 30.30 70 GLY A CA 1
ATOM 538 C C . GLY A 1 70 ? 44.674 28.217 15.806 1.00 31.67 70 GLY A C 1
ATOM 539 O O . GLY A 1 70 ? 45.266 28.483 14.759 1.00 32.30 70 GLY A O 1
ATOM 540 N N . THR A 1 71 ? 45.236 27.528 16.791 1.00 41.25 71 THR A N 1
ATOM 541 C CA . THR A 1 71 ? 46.642 27.146 16.721 1.00 38.38 71 THR A CA 1
ATOM 542 C C . THR A 1 71 ? 46.880 25.716 17.202 1.00 43.76 71 THR A C 1
ATOM 543 O O . THR A 1 71 ? 46.245 25.261 18.154 1.00 45.62 71 THR A O 1
ATOM 547 N N . ALA A 1 72 ? 47.792 25.013 16.530 1.00 42.40 72 ALA A N 1
ATOM 548 C CA . ALA A 1 72 ? 48.113 23.632 16.877 1.00 48.70 72 ALA A CA 1
ATOM 549 C C . ALA A 1 72 ? 48.882 23.568 18.193 1.00 55.22 72 ALA A C 1
ATOM 550 O O . ALA A 1 72 ? 48.780 22.594 18.935 1.00 56.07 72 ALA A O 1
ATOM 552 N N . SER A 1 73 ? 49.644 24.619 18.474 1.00 54.22 73 SER A N 1
ATOM 553 C CA . SER A 1 73 ? 50.436 24.694 19.696 1.00 57.28 73 SER A CA 1
ATOM 554 C C . SER A 1 73 ? 50.512 26.132 20.193 1.00 60.89 73 SER A C 1
ATOM 555 O O . SER A 1 73 ? 49.636 26.946 19.902 1.00 66.18 73 SER A O 1
ATOM 558 N N . ASN A 1 74 ? 51.561 26.443 20.946 1.00 52.97 74 ASN A N 1
ATOM 559 C CA . ASN A 1 74 ? 51.802 27.816 21.368 1.00 49.60 74 ASN A CA 1
ATOM 560 C C . ASN A 1 74 ? 52.348 28.606 20.188 1.00 48.69 74 ASN A C 1
ATOM 561 O O . ASN A 1 74 ? 53.358 28.218 19.597 1.00 49.10 74 ASN A O 1
ATOM 566 N N . ILE A 1 75 ? 51.675 29.704 19.849 1.00 46.60 75 ILE A N 1
ATOM 567 C CA . ILE A 1 75 ? 51.974 30.455 18.628 1.00 48.51 75 ILE A CA 1
ATOM 568 C C . ILE A 1 75 ? 53.438 30.853 18.524 1.00 56.68 75 ILE A C 1
ATOM 569 O O . ILE A 1 75 ? 53.962 31.615 19.339 1.00 56.34 75 ILE A O 1
ATOM 574 N N . GLN A 1 76 ? 54.086 30.303 17.505 1.00 58.85 76 GLN A N 1
ATOM 575 C CA . GLN A 1 76 ? 55.511 30.464 17.288 1.00 58.49 76 GLN A CA 1
ATOM 576 C C . GLN A 1 76 ? 55.752 30.371 15.799 1.00 46.42 76 GLN A C 1
ATOM 577 O O . GLN A 1 76 ? 54.860 29.964 15.056 1.00 49.86 76 GLN A O 1
ATOM 583 N N . ASN A 1 77 ? 56.950 30.746 15.361 1.00 47.45 77 ASN A N 1
ATOM 584 C CA . ASN A 1 77 ? 57.334 30.535 13.977 1.00 48.40 77 ASN A CA 1
ATOM 585 C C . ASN A 1 77 ? 57.098 29.073 13.606 1.00 52.37 77 ASN A C 1
ATOM 586 O O . ASN A 1 77 ? 57.477 28.171 14.356 1.00 58.95 77 ASN A O 1
ATOM 591 N N . SER A 1 78 ? 56.428 28.860 12.476 1.00 46.87 78 SER A N 1
ATOM 592 C CA . SER A 1 78 ? 56.207 27.530 11.901 1.00 44.70 78 SER A CA 1
ATOM 593 C C . SER A 1 78 ? 55.169 26.671 12.636 1.00 42.88 78 SER A C 1
ATOM 594 O O . SER A 1 78 ? 55.013 25.490 12.333 1.00 42.30 78 SER A O 1
ATOM 597 N N . VAL A 1 79 ? 54.453 27.261 13.587 1.00 39.54 79 VAL A N 1
ATOM 598 C CA . VAL A 1 79 ? 53.307 26.586 14.192 1.00 45.04 79 VAL A CA 1
ATOM 599 C C . VAL A 1 79 ? 52.122 26.592 13.227 1.00 45.08 79 VAL A C 1
ATOM 600 O O . VAL A 1 79 ? 51.769 27.634 12.675 1.00 43.82 79 VAL A O 1
ATOM 604 N N . ASN A 1 80 ? 51.525 25.423 13.017 1.00 43.85 80 ASN A N 1
ATOM 605 C CA . ASN A 1 80 ? 50.374 25.287 12.132 1.00 35.91 80 ASN A CA 1
ATOM 606 C C . ASN A 1 80 ? 49.167 26.099 12.590 1.00 34.52 80 ASN A C 1
ATOM 607 O O . ASN A 1 80 ? 48.840 26.132 13.775 1.00 34.85 80 ASN A O 1
ATOM 612 N N . VAL A 1 81 ? 48.500 26.743 11.638 1.00 29.92 81 VAL A N 1
ATOM 613 C CA . VAL A 1 81 ? 47.214 27.374 11.910 1.00 27.51 81 VAL A CA 1
ATOM 614 C C . VAL A 1 81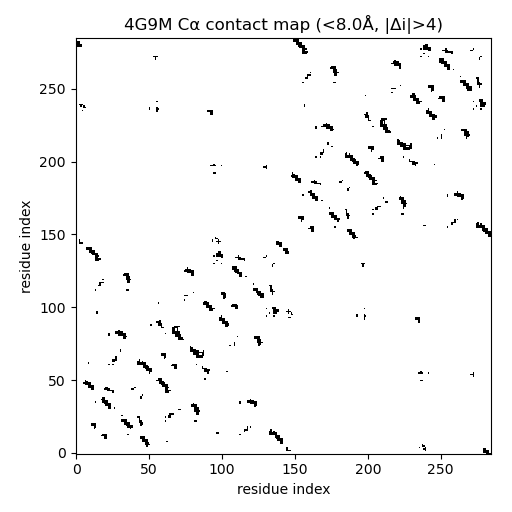 ? 46.152 26.307 11.666 1.00 31.86 81 VAL A C 1
ATOM 615 O O . VAL A 1 81 ? 46.178 25.617 10.642 1.00 32.62 81 VAL A O 1
ATOM 619 N N . VAL A 1 82 ? 45.237 26.139 12.615 1.00 34.08 82 VAL A N 1
ATOM 620 C CA . VAL A 1 82 ? 44.279 25.037 12.547 1.00 34.87 82 VAL A CA 1
ATOM 621 C C . VAL A 1 82 ? 42.893 25.444 13.028 1.00 30.04 82 VAL A C 1
ATOM 622 O O . VAL A 1 82 ? 42.728 26.465 13.695 1.00 33.42 82 VAL A O 1
ATOM 626 N N . GLY A 1 83 ? 41.896 24.642 12.675 1.00 28.87 83 GLY A N 1
ATOM 627 C CA . GLY A 1 83 ? 40.538 24.876 13.139 1.00 31.64 83 GLY A CA 1
ATOM 628 C C . GLY A 1 83 ? 40.368 24.424 14.573 1.00 36.71 83 GLY A C 1
ATOM 629 O O . GLY A 1 83 ? 40.827 23.346 14.950 1.00 40.39 83 GLY A O 1
ATOM 630 N N . SER A 1 84 ? 39.694 25.241 15.373 1.00 32.75 84 SER A N 1
ATOM 631 C CA . SER A 1 84 ? 39.526 24.943 16.791 1.00 32.56 84 SER A CA 1
ATOM 632 C C . SER A 1 84 ? 38.239 25.549 17.335 1.00 27.04 84 SER A C 1
ATOM 633 O O . SER A 1 84 ? 37.751 26.544 16.806 1.00 29.34 84 SER A O 1
ATOM 636 N N . THR A 1 85 ? 37.683 24.969 18.398 1.00 29.13 85 THR A N 1
ATOM 637 C CA . THR A 1 85 ? 36.531 25.597 19.044 1.00 31.27 85 THR A CA 1
ATOM 638 C C . THR A 1 85 ? 37.013 26.827 19.812 1.00 31.01 85 THR A C 1
ATOM 639 O O . THR A 1 85 ? 36.240 27.721 20.137 1.00 32.19 85 THR A O 1
ATOM 643 N N . THR A 1 86 ? 38.315 26.864 20.073 1.00 32.58 86 THR A N 1
ATOM 644 C CA . THR A 1 86 ? 38.944 27.998 20.729 1.00 30.40 86 THR A CA 1
ATOM 645 C C . THR A 1 86 ? 39.613 28.927 19.720 1.00 28.62 86 THR A C 1
ATOM 646 O O . THR A 1 86 ? 40.620 28.573 19.104 1.00 31.10 86 THR A O 1
ATOM 650 N N . ALA A 1 87 ? 39.047 30.118 19.557 1.00 27.32 87 ALA A N 1
ATOM 651 C CA . ALA A 1 87 ? 39.568 31.071 18.587 1.00 29.75 87 ALA A CA 1
ATOM 652 C C . ALA A 1 87 ? 40.814 31.760 19.116 1.00 25.89 87 ALA A C 1
ATOM 653 O O . ALA A 1 87 ? 40.918 32.054 20.311 1.00 32.91 87 ALA A O 1
ATOM 655 N N . VAL A 1 88 ? 41.771 31.976 18.224 1.00 23.66 88 VAL A N 1
ATOM 656 C CA . VAL A 1 88 ? 42.871 32.897 18.463 1.00 27.00 88 VAL A CA 1
ATOM 657 C C . VAL A 1 88 ? 42.371 34.273 18.049 1.00 21.47 88 VAL A C 1
ATOM 658 O O . VAL A 1 88 ? 41.910 34.440 16.932 1.00 26.80 88 VAL A O 1
ATOM 662 N N . PRO A 1 89 ? 42.431 35.257 18.957 1.00 24.80 89 PRO A N 1
ATOM 663 C CA . PRO A 1 89 ? 42.039 36.618 18.570 1.00 25.13 89 PRO A CA 1
ATOM 664 C C . PRO A 1 89 ? 43.056 37.222 17.611 1.00 24.79 89 PRO A C 1
ATOM 665 O O . PRO A 1 89 ? 44.261 37.000 17.792 1.00 27.94 89 PRO A O 1
ATOM 669 N N . LEU A 1 90 ? 42.585 37.986 16.624 1.00 19.33 90 LEU A N 1
ATOM 670 C CA . LEU A 1 90 ? 43.457 38.491 15.576 1.00 17.97 90 LEU A CA 1
ATOM 671 C C . LEU A 1 90 ? 43.297 39.997 15.422 1.00 19.37 90 LEU A C 1
ATOM 672 O O . LEU A 1 90 ? 42.308 40.574 15.892 1.00 20.99 90 LEU A O 1
ATOM 677 N N . ASP A 1 91 ? 44.280 40.620 14.781 1.00 17.13 91 ASP A N 1
ATOM 678 C CA . ASP A 1 91 ? 44.163 41.994 14.300 1.00 16.21 91 ASP A CA 1
ATOM 679 C C . ASP A 1 91 ? 44.315 41.935 12.782 1.00 19.16 91 ASP A C 1
ATOM 680 O O . ASP A 1 91 ? 45.210 41.249 12.277 1.00 23.46 91 ASP A O 1
ATOM 685 N N . ILE A 1 92 ? 43.457 42.654 12.056 1.00 17.19 92 ILE A N 1
ATOM 686 C CA . ILE A 1 92 ? 43.593 42.789 10.612 1.00 20.35 92 ILE A CA 1
ATOM 687 C C . ILE A 1 92 ? 44.254 44.130 10.320 1.00 22.37 92 ILE A C 1
ATOM 688 O O . ILE A 1 92 ? 43.671 45.191 10.572 1.00 18.83 92 ILE A O 1
ATOM 693 N N . VAL A 1 93 ? 45.469 44.079 9.782 1.00 17.20 93 VAL A N 1
ATOM 694 C CA . VAL A 1 93 ? 46.298 45.275 9.620 1.00 14.04 93 VAL A CA 1
ATOM 695 C C . VAL A 1 93 ? 46.523 45.568 8.135 1.00 15.85 93 VAL A C 1
ATOM 696 O O . VAL A 1 93 ? 46.934 44.690 7.381 1.00 18.36 93 VAL A O 1
ATOM 700 N N . ALA A 1 94 ? 46.242 46.800 7.713 1.00 15.57 94 ALA A N 1
ATOM 701 C CA . ALA A 1 94 ? 46.326 47.149 6.297 1.00 16.39 94 ALA A CA 1
ATOM 702 C C . ALA A 1 94 ? 47.758 47.004 5.807 1.00 24.25 94 ALA A C 1
ATOM 703 O O . ALA A 1 94 ? 48.689 47.478 6.463 1.00 18.66 94 ALA A O 1
ATOM 705 N N . ALA A 1 95 ? 47.927 46.328 4.672 1.00 16.49 95 ALA A N 1
ATOM 706 C CA . ALA A 1 95 ? 49.254 46.216 4.051 1.00 16.09 95 ALA A CA 1
ATOM 707 C C . ALA A 1 95 ? 49.288 46.856 2.675 1.00 18.31 95 ALA A C 1
ATOM 708 O O . ALA A 1 95 ? 48.247 47.249 2.127 1.00 17.70 95 ALA A O 1
ATOM 710 N N . ASP A 1 96 ? 50.489 46.962 2.111 1.00 19.50 96 ASP A N 1
ATOM 711 C CA . ASP A 1 96 ? 50.657 47.552 0.783 1.00 18.04 96 ASP A CA 1
ATOM 712 C C . ASP A 1 96 ? 49.891 46.763 -0.276 1.00 23.76 96 ASP A C 1
ATOM 713 O O . ASP A 1 96 ? 49.509 47.316 -1.298 1.00 24.35 96 ASP A O 1
ATOM 718 N N . LYS A 1 97 ? 49.699 45.468 -0.023 1.00 21.60 97 LYS A N 1
ATOM 719 C CA . LYS A 1 97 ? 48.797 44.608 -0.791 1.00 22.09 97 LYS A CA 1
ATOM 720 C C . LYS A 1 97 ? 47.948 43.860 0.226 1.00 25.12 97 LYS A C 1
ATOM 721 O O . LYS A 1 97 ? 48.485 43.199 1.119 1.00 22.25 97 LYS A O 1
ATOM 727 N N . GLY A 1 98 ? 46.628 43.975 0.121 1.00 21.34 98 GLY A N 1
ATOM 728 C CA . GLY A 1 98 ? 45.751 43.258 1.032 1.00 21.28 98 GLY A CA 1
ATOM 729 C C . GLY A 1 98 ? 45.916 43.648 2.501 1.00 24.54 98 GLY A C 1
ATOM 730 O O . GLY A 1 98 ? 46.186 44.808 2.830 1.00 21.33 98 GLY A O 1
ATOM 731 N N . PHE A 1 99 ? 45.735 42.667 3.373 1.00 18.55 99 PHE A N 1
ATOM 732 C CA . PHE A 1 99 ? 45.866 42.844 4.818 1.00 17.50 99 PHE A CA 1
ATOM 733 C C . PHE A 1 99 ? 46.735 41.762 5.434 1.00 18.36 99 PHE A C 1
ATOM 734 O O . PHE A 1 99 ? 46.713 40.606 5.014 1.00 19.03 99 PHE A O 1
ATOM 742 N N . ALA A 1 100 ? 47.474 42.131 6.472 1.00 16.93 100 ALA A N 1
ATOM 743 C CA . ALA A 1 100 ? 48.107 41.141 7.332 1.00 20.70 100 ALA A CA 1
ATOM 744 C C . ALA A 1 100 ? 47.118 40.722 8.420 1.00 19.35 100 ALA A C 1
ATOM 745 O O . ALA A 1 100 ? 46.322 41.521 8.898 1.00 23.23 100 ALA A O 1
ATOM 747 N N . ILE A 1 101 ? 47.163 39.453 8.788 1.00 19.54 101 ILE A N 1
ATOM 748 C CA . ILE A 1 101 ? 46.314 38.933 9.851 1.00 20.02 101 ILE A CA 1
ATOM 749 C C . ILE A 1 101 ? 47.233 38.550 10.993 1.00 22.89 101 ILE A C 1
ATOM 750 O O . ILE A 1 101 ? 47.918 37.534 10.923 1.00 24.76 101 ILE A O 1
ATOM 755 N N . GLU A 1 102 ? 47.248 39.382 12.036 1.00 21.01 102 GLU A N 1
ATOM 756 C CA . GLU A 1 102 ? 48.179 39.255 13.160 1.00 24.83 102 GLU A CA 1
ATOM 757 C C . GLU A 1 102 ? 47.569 38.521 14.337 1.00 25.39 102 GLU A C 1
ATOM 758 O O . GLU A 1 102 ? 46.374 38.645 14.599 1.00 24.36 102 GLU A O 1
ATOM 764 N N . ALA A 1 103 ? 48.392 37.782 15.073 1.00 24.36 103 ALA A N 1
ATOM 765 C CA . ALA A 1 103 ? 47.955 37.252 16.358 1.00 24.45 103 ALA A CA 1
ATOM 766 C C . ALA A 1 103 ? 47.867 38.408 17.360 1.00 27.85 103 ALA A C 1
ATOM 767 O O . ALA A 1 103 ? 48.878 39.023 17.688 1.00 28.41 103 ALA A O 1
ATOM 769 N N . ALA A 1 104 ? 46.657 38.718 17.822 1.00 24.19 104 ALA A N 1
ATOM 770 C CA . ALA A 1 104 ? 46.429 39.905 18.647 1.00 25.92 104 ALA A CA 1
ATOM 771 C C . ALA A 1 104 ? 47.300 39.953 19.896 1.00 32.79 104 ALA A C 1
ATOM 772 O O . ALA A 1 104 ? 47.755 41.018 20.307 1.00 35.68 104 ALA A O 1
ATOM 774 N N . ASP A 1 105 ? 47.543 38.792 20.486 1.00 30.95 105 ASP A N 1
ATOM 775 C CA . ASP A 1 105 ? 48.293 38.717 21.731 1.00 39.12 105 ASP A CA 1
ATOM 776 C C . ASP A 1 105 ? 49.766 38.400 21.478 1.00 37.04 105 ASP A C 1
ATOM 777 O O . ASP A 1 105 ? 50.589 38.476 22.387 1.00 38.45 105 ASP A O 1
ATOM 782 N N . HIS A 1 106 ? 50.087 38.038 20.238 1.00 39.95 106 HIS A N 1
ATOM 783 C CA . HIS A 1 106 ? 51.455 37.725 19.835 1.00 43.32 106 HIS A CA 1
ATOM 784 C C . HIS A 1 106 ? 51.733 38.447 18.513 1.00 35.09 106 HIS A C 1
ATOM 785 O O . HIS A 1 106 ? 51.904 37.807 17.469 1.00 35.68 106 HIS A O 1
ATOM 792 N N . ARG A 1 107 ? 51.757 39.778 18.554 1.00 37.85 107 ARG A N 1
ATOM 793 C CA . ARG A 1 107 ? 51.644 40.585 17.329 1.00 32.73 107 ARG A CA 1
ATOM 794 C C . ARG A 1 107 ? 52.835 40.486 16.377 1.00 31.72 107 ARG A C 1
ATOM 795 O O . ARG A 1 107 ? 52.753 40.947 15.237 1.00 39.72 107 ARG A O 1
ATOM 803 N N . LEU A 1 108 ? 53.934 39.888 16.830 1.00 34.70 108 LEU A N 1
ATOM 804 C CA . LEU A 1 108 ? 55.047 39.615 15.926 1.00 35.33 108 LEU A CA 1
ATOM 805 C C . LEU A 1 108 ? 54.620 38.617 14.850 1.00 38.16 108 LEU A C 1
ATOM 806 O O . LEU A 1 108 ? 55.162 38.612 13.749 1.00 36.94 108 LEU A O 1
ATOM 811 N N . PHE A 1 109 ? 53.638 37.780 15.170 1.00 34.08 109 PHE A N 1
ATOM 812 C CA . PHE A 1 109 ? 53.287 36.657 14.303 1.00 33.01 109 PHE A CA 1
ATOM 813 C C . PHE A 1 109 ? 52.021 36.885 13.493 1.00 32.03 109 PHE A C 1
ATOM 814 O O . PHE A 1 109 ? 51.021 37.387 14.007 1.00 32.52 109 PHE A O 1
ATOM 822 N N . VAL A 1 110 ? 52.081 36.483 12.230 1.00 27.88 110 VAL A N 1
ATOM 823 C CA . VAL A 1 110 ? 50.972 36.619 11.290 1.00 23.91 110 VAL A CA 1
ATOM 824 C C . VAL A 1 110 ? 50.724 35.300 10.566 1.00 28.05 110 VAL A C 1
ATOM 825 O O . VAL A 1 110 ? 51.606 34.429 10.524 1.00 30.21 110 VAL A O 1
ATOM 829 N N . LEU A 1 111 ? 49.534 35.159 9.978 1.00 26.92 111 LEU A N 1
ATOM 830 C CA . LEU A 1 111 ? 49.236 34.018 9.117 1.00 27.61 111 LEU A CA 1
ATOM 831 C C . LEU A 1 111 ? 50.128 34.046 7.876 1.00 28.44 111 LEU A C 1
ATOM 832 O O . LEU A 1 111 ? 50.157 35.037 7.138 1.00 27.13 111 LEU A O 1
ATOM 837 N N . ASP A 1 112 ? 50.832 32.940 7.640 1.00 26.80 112 ASP A N 1
ATOM 838 C CA . ASP A 1 112 ? 51.871 32.852 6.615 1.00 29.25 112 ASP A CA 1
ATOM 839 C C . ASP A 1 112 ? 51.626 31.625 5.730 1.00 26.47 112 ASP A C 1
ATOM 840 O O . ASP A 1 112 ? 51.587 30.505 6.232 1.00 31.80 112 ASP A O 1
ATOM 845 N N . LEU A 1 113 ? 51.444 31.821 4.425 1.00 26.53 113 LEU A N 1
ATOM 846 C CA . LEU A 1 113 ? 51.353 30.669 3.524 1.00 31.50 113 LEU A CA 1
ATOM 847 C C . LEU A 1 113 ? 52.759 30.145 3.239 1.00 32.82 113 LEU A C 1
ATOM 848 O O . LEU A 1 113 ? 53.529 30.790 2.528 1.00 32.87 113 LEU A O 1
ATOM 853 N N . LYS A 1 114 ? 53.079 28.982 3.806 1.00 34.61 114 LYS A N 1
ATOM 854 C CA . LYS A 1 114 ? 54.450 28.467 3.839 1.00 39.25 114 LYS A CA 1
ATOM 855 C C . LYS A 1 114 ? 55.173 28.537 2.500 1.00 43.50 114 LYS A C 1
ATOM 856 O O . LYS A 1 114 ? 54.665 28.059 1.486 1.00 45.70 114 LYS A O 1
ATOM 862 N N . GLU A 1 115 ? 56.344 29.175 2.521 1.00 47.10 115 GLU A N 1
ATOM 863 C CA . GLU A 1 115 ? 57.246 29.312 1.369 1.00 50.58 115 GLU A CA 1
ATOM 864 C C . GLU A 1 115 ? 56.601 29.814 0.069 1.00 46.46 115 GLU A C 1
ATOM 865 O O . GLU A 1 115 ? 57.105 29.551 -1.024 1.00 45.19 115 GLU A O 1
ATOM 871 N N . SER A 1 116 ? 55.498 30.549 0.200 1.00 39.90 116 SER A N 1
ATOM 872 C CA . SER A 1 116 ? 54.801 31.136 -0.946 1.00 36.61 116 SER A CA 1
ATOM 873 C C . SER A 1 116 ? 54.395 30.081 -1.973 1.00 32.22 116 SER A C 1
ATOM 874 O O . SER A 1 116 ? 54.337 30.352 -3.169 1.00 39.52 116 SER A O 1
ATOM 877 N N . ASN A 1 117 ? 54.105 28.878 -1.490 1.00 41.53 117 ASN A N 1
ATOM 878 C CA . ASN A 1 117 ? 53.808 27.738 -2.350 1.00 40.08 117 ASN A CA 1
ATOM 879 C C . ASN A 1 117 ? 52.337 27.716 -2.766 1.00 35.48 117 ASN A C 1
ATOM 880 O O . ASN A 1 117 ? 51.450 27.640 -1.916 1.00 42.06 117 ASN A O 1
ATOM 885 N N . PRO A 1 118 ? 52.075 27.794 -4.080 1.00 35.31 118 PRO A N 1
ATOM 886 C CA . PRO A 1 118 ? 50.696 27.800 -4.582 1.00 39.64 118 PRO A CA 1
ATOM 887 C C . PRO A 1 118 ? 50.089 26.408 -4.714 1.00 40.94 118 PRO A C 1
ATOM 888 O O . PRO A 1 118 ? 48.922 26.297 -5.106 1.00 40.76 118 PRO A O 1
ATOM 892 N N . ALA A 1 119 ? 50.856 25.371 -4.389 1.00 38.03 119 ALA A N 1
ATOM 893 C CA . ALA A 1 119 ? 50.333 24.005 -4.428 1.00 40.38 119 ALA A CA 1
ATOM 894 C C . ALA A 1 119 ? 49.126 23.876 -3.507 1.00 39.43 119 ALA A C 1
ATOM 895 O O . ALA A 1 119 ? 49.046 24.567 -2.491 1.00 40.06 119 ALA A O 1
ATOM 897 N N . ASN A 1 120 ? 48.183 23.012 -3.873 1.00 40.18 120 ASN A N 1
ATOM 898 C CA . ASN A 1 120 ? 47.062 22.696 -2.991 1.00 40.46 120 ASN A CA 1
ATOM 899 C C . ASN A 1 120 ? 47.564 22.043 -1.708 1.00 41.50 120 ASN A C 1
ATOM 900 O O . ASN A 1 120 ? 48.542 21.294 -1.732 1.00 43.06 120 ASN A O 1
ATOM 905 N N . GLU A 1 121 ? 46.882 22.330 -0.600 1.00 34.76 121 GLU A N 1
ATOM 906 C CA . GLU A 1 121 ? 47.209 21.770 0.713 1.00 38.98 121 GLU A CA 1
ATOM 907 C C . GLU A 1 121 ? 48.530 22.277 1.305 1.00 36.90 121 GLU A C 1
ATOM 908 O O . GLU A 1 121 ? 49.057 21.692 2.253 1.00 40.24 121 GLU A O 1
ATOM 914 N N . THR A 1 122 ? 49.050 23.369 0.754 1.00 34.22 122 THR A N 1
ATOM 915 C CA . THR A 1 122 ? 50.197 24.055 1.342 1.00 35.35 122 THR A CA 1
ATOM 916 C C . THR A 1 122 ? 49.809 24.611 2.710 1.00 38.93 122 THR A C 1
ATOM 917 O O . THR A 1 122 ? 48.815 25.321 2.831 1.00 34.98 122 THR A O 1
ATOM 921 N N . PRO A 1 123 ? 50.591 24.290 3.750 1.00 38.71 123 PRO A N 1
ATOM 922 C CA . PRO A 1 123 ? 50.179 24.667 5.105 1.00 38.72 123 PRO A CA 1
ATOM 923 C C . PRO A 1 123 ? 50.238 26.170 5.361 1.00 32.56 123 PRO A C 1
ATOM 924 O O . PRO A 1 123 ? 51.116 26.858 4.838 1.00 30.03 123 PRO A O 1
ATOM 928 N N . VAL A 1 124 ? 49.293 26.670 6.149 1.00 31.91 124 VAL A N 1
ATOM 929 C CA A VAL A 1 124 ? 49.393 28.035 6.635 0.32 30.39 124 VAL A CA 1
ATOM 930 C CA B VAL A 1 124 ? 49.337 28.036 6.660 0.68 30.01 124 VAL A CA 1
ATOM 931 C C . VAL A 1 124 ? 49.912 27.990 8.072 1.00 26.83 124 VAL A C 1
ATOM 932 O O . VAL A 1 124 ? 49.507 27.148 8.882 1.00 35.25 124 VAL A O 1
ATOM 939 N N . ILE A 1 125 ? 50.848 28.873 8.372 1.00 32.17 125 ILE A N 1
ATOM 940 C CA . ILE A 1 125 ? 51.522 28.836 9.656 1.00 33.29 125 ILE A CA 1
ATOM 941 C C . ILE A 1 125 ? 51.599 30.217 10.268 1.00 34.66 125 ILE A C 1
ATOM 942 O O . ILE A 1 125 ? 51.394 31.225 9.588 1.00 33.15 125 ILE A O 1
ATOM 947 N N . TYR A 1 126 ? 51.889 30.261 11.562 1.00 28.02 126 TYR A N 1
ATOM 948 C CA . TYR A 1 126 ? 52.235 31.517 12.198 1.00 34.39 126 TYR A CA 1
ATOM 949 C C . TYR A 1 126 ? 53.710 31.718 11.907 1.00 31.17 126 TYR A C 1
ATOM 950 O O . TYR A 1 126 ? 54.477 30.759 11.899 1.00 30.18 126 TYR A O 1
ATOM 959 N N . TYR A 1 127 ? 54.100 32.954 11.626 1.00 30.48 127 TYR A N 1
ATOM 960 C CA . TYR A 1 127 ? 55.495 33.252 11.327 1.00 30.50 127 TYR A CA 1
ATOM 961 C C . TYR A 1 127 ? 55.771 34.731 11.542 1.00 33.71 127 TYR A C 1
ATOM 962 O O . TYR A 1 127 ? 54.863 35.546 11.414 1.00 31.78 127 TYR A O 1
ATOM 971 N N . ASN A 1 128 ? 57.019 35.062 11.878 1.00 33.42 128 ASN A N 1
ATOM 972 C CA . ASN A 1 128 ? 57.452 36.449 12.059 1.00 39.25 128 ASN A CA 1
ATOM 973 C C . ASN A 1 128 ? 57.077 37.337 10.878 1.00 35.66 128 ASN A C 1
ATOM 974 O O . ASN A 1 128 ? 57.417 37.026 9.742 1.00 35.98 128 ASN A O 1
ATOM 979 N N . ASN A 1 129 ? 56.386 38.442 11.152 1.00 32.82 129 ASN A N 1
ATOM 980 C CA . ASN A 1 129 ? 55.944 39.349 10.087 1.00 28.08 129 ASN A CA 1
ATOM 981 C C . ASN A 1 129 ? 57.089 40.080 9.377 1.00 31.95 129 ASN A C 1
ATOM 982 O O . ASN A 1 129 ? 57.712 40.976 9.944 1.00 32.56 129 ASN A O 1
ATOM 987 N N . ASN A 1 130 ? 57.342 39.697 8.128 1.00 29.37 130 ASN A N 1
ATOM 988 C CA . ASN A 1 130 ? 58.355 40.334 7.289 1.00 27.30 130 ASN A CA 1
ATOM 989 C C . ASN A 1 130 ? 57.687 41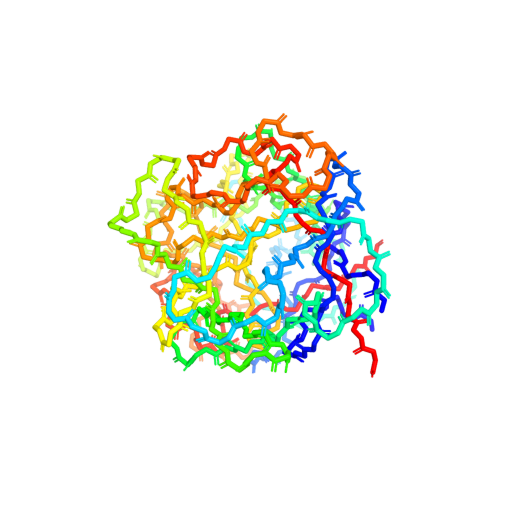.189 6.217 1.00 31.60 130 ASN A C 1
ATOM 990 O O . ASN A 1 130 ? 58.361 41.835 5.409 1.00 33.70 130 ASN A O 1
ATOM 995 N N . ALA A 1 131 ? 56.358 41.174 6.221 1.00 28.07 131 ALA A N 1
ATOM 996 C CA . ALA A 1 131 ? 55.552 41.788 5.169 1.00 29.84 131 ALA A CA 1
ATOM 997 C C . ALA A 1 131 ? 55.989 41.315 3.788 1.00 25.84 131 ALA A C 1
ATOM 998 O O . ALA A 1 131 ? 56.099 42.101 2.852 1.00 28.42 131 ALA A O 1
ATOM 1000 N N . THR A 1 132 ? 56.265 40.019 3.676 1.00 27.86 132 THR A N 1
ATOM 1001 C CA . THR A 1 132 ? 56.374 39.391 2.376 1.00 28.26 132 THR A CA 1
ATOM 1002 C C . THR A 1 132 ? 54.961 39.083 1.889 1.00 30.54 132 THR A C 1
ATOM 1003 O O . THR A 1 132 ? 54.023 39.046 2.681 1.00 29.49 132 THR A O 1
ATOM 1007 N N . ASP A 1 133 ? 54.810 38.869 0.587 1.00 32.75 133 ASP A N 1
ATOM 1008 C CA . ASP A 1 133 ? 53.477 38.763 -0.008 1.00 24.95 133 ASP A CA 1
ATOM 1009 C C . ASP A 1 133 ? 52.708 37.510 0.405 1.00 30.14 133 ASP A C 1
ATOM 1010 O O . ASP A 1 133 ? 51.479 37.495 0.347 1.00 28.97 133 ASP A O 1
ATOM 1015 N N . ASN A 1 134 ? 53.414 36.464 0.832 1.00 34.89 134 ASN A N 1
ATOM 1016 C CA . ASN A 1 134 ? 52.733 35.278 1.364 1.00 30.21 134 ASN A CA 1
ATOM 1017 C C . ASN A 1 134 ? 52.184 35.493 2.768 1.00 24.84 134 ASN A C 1
ATOM 1018 O O . ASN A 1 134 ? 51.550 34.600 3.348 1.00 26.43 134 ASN A O 1
ATOM 1023 N N . GLN A 1 135 ? 52.425 36.684 3.312 1.00 25.19 135 GLN A N 1
ATOM 1024 C CA . GLN A 1 135 ? 51.940 37.060 4.628 1.00 25.97 135 GLN A CA 1
ATOM 1025 C C . GLN A 1 135 ? 50.914 38.187 4.508 1.00 22.47 135 GLN A C 1
ATOM 1026 O O . GLN A 1 135 ? 50.688 38.933 5.464 1.00 22.12 135 GLN A O 1
ATOM 1032 N N . LYS A 1 136 ? 50.303 38.303 3.329 1.00 23.93 136 LYS A N 1
ATOM 1033 C CA . LYS A 1 136 ? 49.264 39.300 3.066 1.00 22.59 136 LYS A CA 1
ATOM 1034 C C . LYS A 1 136 ? 48.075 38.614 2.403 1.00 22.13 136 LYS A C 1
ATOM 1035 O O . LYS A 1 136 ? 48.255 37.691 1.616 1.00 23.87 136 LYS A O 1
ATOM 1041 N N . TRP A 1 137 ? 46.869 39.073 2.719 1.00 21.72 137 TRP A N 1
ATOM 1042 C CA . TRP A 1 137 ? 45.646 38.380 2.316 1.00 20.91 137 TRP A CA 1
ATOM 1043 C C . TRP A 1 137 ? 44.629 39.366 1.757 1.00 22.63 137 TRP A C 1
ATOM 1044 O O . TRP A 1 137 ? 44.365 40.404 2.368 1.00 20.88 137 TRP A O 1
ATOM 1055 N N . LYS A 1 138 ? 44.101 39.067 0.571 1.00 23.70 138 LYS A N 1
ATOM 1056 C CA . LYS A 1 138 ? 43.052 39.897 0.001 1.00 22.42 138 LYS A CA 1
ATOM 1057 C C . LYS A 1 138 ? 41.734 39.484 0.645 1.00 24.26 138 LYS A C 1
ATOM 1058 O O . LYS A 1 138 ? 41.445 38.293 0.781 1.00 20.68 138 LYS A O 1
ATOM 1064 N N . PHE A 1 139 ? 40.954 40.473 1.062 1.00 24.26 139 PHE A N 1
ATOM 1065 C CA . PHE A 1 139 ? 39.675 40.223 1.708 1.00 24.15 139 PHE A CA 1
ATOM 1066 C C . PHE A 1 139 ? 38.544 40.419 0.701 1.00 24.22 139 PHE A C 1
ATOM 1067 O O . PHE A 1 139 ? 38.236 41.541 0.299 1.00 26.04 139 PHE A O 1
ATOM 1075 N N . ILE A 1 140 ? 37.943 39.316 0.272 1.00 21.87 140 ILE A N 1
ATOM 1076 C CA . ILE A 1 140 ? 36.871 39.359 -0.720 1.00 24.74 140 ILE A CA 1
ATOM 1077 C C . ILE A 1 140 ? 35.525 39.117 -0.037 1.00 24.61 140 ILE A C 1
ATOM 1078 O O . ILE A 1 140 ? 35.220 38.005 0.366 1.00 24.29 140 ILE A O 1
ATOM 1083 N N . ASP A 1 141 ? 34.727 40.170 0.078 1.00 25.76 141 ASP A N 1
ATOM 1084 C CA . ASP A 1 141 ? 33.473 40.116 0.825 1.00 27.73 141 ASP A CA 1
ATOM 1085 C C . ASP A 1 141 ? 32.375 39.416 0.028 1.00 29.89 141 ASP A C 1
ATOM 1086 O O . ASP A 1 141 ? 32.241 39.617 -1.178 1.00 35.87 141 ASP A O 1
ATOM 1091 N N . GLU A 1 142 ? 31.609 38.571 0.711 1.00 33.40 142 GLU A N 1
ATOM 1092 C CA . GLU A 1 142 ? 30.386 38.010 0.151 1.00 35.36 142 GLU A CA 1
ATOM 1093 C C . GLU A 1 142 ? 29.332 37.895 1.246 1.00 42.33 142 GLU A C 1
ATOM 1094 O O . GLU A 1 142 ? 28.602 38.845 1.514 1.00 50.53 142 GLU A O 1
ATOM 1100 N N . ALA B 1 1 ? 36.332 44.189 -6.569 1.00 56.71 1 ALA B N 1
ATOM 1101 C CA . ALA B 1 1 ? 35.758 43.102 -5.781 1.00 52.96 1 ALA B CA 1
ATOM 1102 C C . ALA B 1 1 ? 36.446 42.890 -4.425 1.00 48.32 1 ALA B C 1
ATOM 1103 O O . ALA B 1 1 ? 35.768 42.787 -3.413 1.00 51.79 1 ALA B O 1
ATOM 1105 N N . PRO B 1 2 ? 37.790 42.817 -4.391 1.00 40.57 2 PRO B N 1
ATOM 1106 C CA . PRO B 1 2 ? 38.387 42.720 -3.055 1.00 34.49 2 PRO B CA 1
ATOM 1107 C C . PRO B 1 2 ? 38.357 44.071 -2.369 1.00 29.31 2 PRO B C 1
ATOM 1108 O O . PRO B 1 2 ? 38.547 45.088 -3.036 1.00 36.18 2 PRO B O 1
ATOM 1112 N N . ILE B 1 3 ? 38.133 44.083 -1.063 1.00 22.18 3 ILE B N 1
ATOM 1113 C CA . ILE B 1 3 ? 38.200 45.321 -0.312 1.00 27.44 3 ILE B CA 1
ATOM 1114 C C . ILE B 1 3 ? 39.644 45.613 0.018 1.00 31.16 3 ILE B C 1
ATOM 1115 O O . ILE B 1 3 ? 40.322 44.810 0.656 1.00 29.57 3 ILE B O 1
ATOM 1120 N N . SER B 1 4 ? 40.132 46.763 -0.410 1.00 29.98 4 SER B N 1
ATOM 1121 C CA A SER B 1 4 ? 41.492 47.144 -0.069 0.38 30.08 4 SER B CA 1
ATOM 1122 C CA B SER B 1 4 ? 41.495 47.147 -0.090 0.62 29.83 4 SER B CA 1
ATOM 1123 C C . SER B 1 4 ? 41.565 48.609 0.317 1.00 25.73 4 SER B C 1
ATOM 1124 O O . SER B 1 4 ? 40.698 49.397 -0.046 1.00 28.07 4 SER B O 1
ATOM 1129 N N . LEU B 1 5 ? 42.597 48.946 1.080 1.00 24.42 5 LEU B N 1
ATOM 1130 C CA . LEU B 1 5 ? 42.873 50.324 1.458 1.00 20.29 5 LEU B CA 1
ATOM 1131 C C . LEU B 1 5 ? 44.165 50.694 0.741 1.00 20.19 5 LEU B C 1
ATOM 1132 O O . LEU B 1 5 ? 45.254 50.420 1.245 1.00 23.71 5 LEU B O 1
ATOM 1137 N N . PRO B 1 6 ? 44.063 51.311 -0.448 1.00 18.93 6 PRO B N 1
ATOM 1138 C CA . PRO B 1 6 ? 45.264 51.586 -1.242 1.00 18.33 6 PRO B CA 1
ATOM 1139 C C . PRO B 1 6 ? 46.003 52.817 -0.744 1.00 15.97 6 PRO B C 1
ATOM 1140 O O . PRO B 1 6 ? 45.415 53.687 -0.087 1.00 20.46 6 PRO B O 1
ATOM 1144 N N . ALA B 1 7 ? 47.284 52.912 -1.081 1.00 20.88 7 ALA B N 1
ATOM 1145 C CA . ALA B 1 7 ? 47.977 54.172 -0.898 1.00 18.90 7 ALA B CA 1
ATOM 1146 C C . ALA B 1 7 ? 47.206 55.191 -1.727 1.00 17.05 7 ALA B C 1
ATOM 1147 O O . ALA B 1 7 ? 46.762 54.890 -2.843 1.00 18.64 7 ALA B O 1
ATOM 1149 N N . GLY B 1 8 ? 47.020 56.384 -1.170 1.00 22.03 8 GLY B N 1
ATOM 1150 C CA . GLY B 1 8 ? 46.334 57.454 -1.868 1.00 17.27 8 GLY B CA 1
ATOM 1151 C C . GLY B 1 8 ? 46.025 58.569 -0.886 1.00 20.34 8 GLY B C 1
ATOM 1152 O O . GLY B 1 8 ? 46.535 58.573 0.236 1.00 21.39 8 GLY B O 1
ATOM 1153 N N . THR B 1 9 ? 45.192 59.509 -1.306 1.00 19.24 9 THR B N 1
ATOM 1154 C CA . THR B 1 9 ? 44.836 60.645 -0.471 1.00 20.19 9 THR B CA 1
ATOM 1155 C C . THR B 1 9 ? 43.488 60.389 0.181 1.00 20.33 9 THR B C 1
ATOM 1156 O O . THR B 1 9 ? 42.551 59.964 -0.499 1.00 18.72 9 THR B O 1
ATOM 1160 N N . TYR B 1 10 ? 43.391 60.673 1.484 1.00 16.04 10 TYR B N 1
ATOM 1161 C CA . TYR B 1 10 ? 42.167 60.417 2.237 1.00 15.97 10 TYR B CA 1
ATOM 1162 C C . TYR B 1 10 ? 41.651 61.622 3.019 1.00 16.78 10 TYR B C 1
ATOM 1163 O O . TYR B 1 10 ? 42.432 62.467 3.468 1.00 20.34 10 TYR B O 1
ATOM 1172 N N . THR B 1 11 ? 40.329 61.691 3.172 1.00 20.03 11 THR B N 1
ATOM 1173 C CA . THR B 1 11 ? 39.718 62.438 4.271 1.00 21.19 11 THR B CA 1
ATOM 1174 C C . THR B 1 11 ? 39.531 61.434 5.401 1.00 18.47 11 THR B C 1
ATOM 1175 O O . THR B 1 11 ? 39.063 60.314 5.173 1.00 18.23 11 THR B O 1
ATOM 1179 N N . LEU B 1 12 ? 39.939 61.804 6.615 1.00 15.63 12 LEU B N 1
ATOM 1180 C CA . LEU B 1 12 ? 39.840 60.889 7.749 1.00 15.63 12 LEU B CA 1
ATOM 1181 C C . LEU B 1 12 ? 38.790 61.401 8.730 1.00 17.56 12 LEU B C 1
ATOM 1182 O O . LEU B 1 12 ? 39.015 62.374 9.455 1.00 18.48 12 LEU B O 1
ATOM 1187 N N . LYS B 1 13 ? 37.632 60.753 8.725 1.00 17.58 13 LYS B N 1
ATOM 1188 C CA . LYS B 1 13 ? 36.473 61.223 9.469 1.00 15.67 13 LYS B CA 1
ATOM 1189 C C . LYS B 1 13 ? 36.307 60.470 10.781 1.00 21.30 13 LYS B C 1
ATOM 1190 O O . LYS B 1 13 ? 36.177 59.244 10.793 1.00 20.09 13 LYS B O 1
ATOM 1196 N N . ASN B 1 14 ? 36.292 61.197 11.889 1.00 16.03 14 ASN B N 1
ATOM 1197 C CA . ASN B 1 14 ? 36.170 60.523 13.182 1.00 15.20 14 ASN B CA 1
ATOM 1198 C C . ASN B 1 14 ? 34.817 59.818 13.298 1.00 17.37 14 ASN B C 1
ATOM 1199 O O . ASN B 1 14 ? 33.774 60.403 13.027 1.00 19.04 14 ASN B O 1
ATOM 1204 N N . VAL B 1 15 ? 34.846 58.551 13.703 1.00 15.64 15 VAL B N 1
ATOM 1205 C CA . VAL B 1 15 ? 33.629 57.752 13.801 1.00 19.10 15 VAL B CA 1
ATOM 1206 C C . VAL B 1 15 ? 32.627 58.338 14.815 1.00 18.30 15 VAL B C 1
ATOM 1207 O O . VAL B 1 15 ? 31.422 58.355 14.573 1.00 23.05 15 VAL B O 1
ATOM 1211 N N . SER B 1 16 ? 33.128 58.840 15.937 1.00 17.90 16 SER B N 1
ATOM 1212 C CA . SER B 1 16 ? 32.249 59.393 16.961 1.00 18.94 16 SER B CA 1
ATOM 1213 C C . SER B 1 16 ? 31.610 60.725 16.559 1.00 17.08 16 SER B C 1
ATOM 1214 O O . SER B 1 16 ? 30.397 60.899 16.699 1.00 23.16 16 SER B O 1
ATOM 1217 N N . THR B 1 17 ? 32.422 61.658 16.071 1.00 18.56 17 THR B N 1
ATOM 1218 C CA . THR B 1 17 ? 31.989 63.051 15.936 1.00 17.77 17 THR B CA 1
ATOM 1219 C C . THR B 1 17 ? 31.521 63.427 14.545 1.00 20.17 17 THR B C 1
ATOM 1220 O O . THR B 1 17 ? 30.718 64.350 14.390 1.00 21.78 17 THR B O 1
ATOM 1224 N N . GLY B 1 18 ? 32.063 62.759 13.535 1.00 20.52 18 GLY B N 1
ATOM 1225 C CA . GLY B 1 18 ? 31.801 63.141 12.156 1.00 22.61 18 GLY B CA 1
ATOM 1226 C C . GLY B 1 18 ? 32.686 64.289 11.688 1.00 21.82 18 GLY B C 1
ATOM 1227 O O . GLY B 1 18 ? 32.591 64.736 10.540 1.00 24.19 18 GLY B O 1
ATOM 1228 N N . THR B 1 19 ? 33.545 64.779 12.581 1.00 22.73 19 THR B N 1
ATOM 1229 C CA . THR B 1 19 ? 34.529 65.789 12.215 1.00 16.77 19 THR B CA 1
ATOM 1230 C C . THR B 1 19 ? 35.780 65.104 11.681 1.00 18.56 19 THR B C 1
ATOM 1231 O O . THR B 1 19 ? 35.952 63.885 11.848 1.00 21.53 19 THR B O 1
ATOM 1235 N N . VAL B 1 20 ? 36.622 65.862 10.994 1.00 16.46 20 VAL B N 1
ATOM 1236 C CA . VAL B 1 20 ? 37.742 65.253 10.275 1.00 17.96 20 VAL B CA 1
ATOM 1237 C C . VAL B 1 20 ? 39.114 65.696 10.792 1.00 16.39 20 VAL B C 1
ATOM 1238 O O . VAL B 1 20 ? 39.250 66.754 11.412 1.00 19.21 20 VAL B O 1
ATOM 1242 N N . LEU B 1 21 ? 40.124 64.881 10.506 1.00 17.16 21 LEU B N 1
ATOM 1243 C CA . LEU B 1 21 ? 41.508 65.182 10.885 1.00 13.14 21 LEU B CA 1
ATOM 1244 C C . LEU B 1 21 ? 42.011 66.401 10.094 1.00 22.36 21 LEU B C 1
ATOM 1245 O O . LEU B 1 21 ? 41.930 66.444 8.853 1.00 20.02 21 LEU B O 1
ATOM 1250 N N . ASP B 1 22 ? 42.513 67.387 10.833 1.00 17.40 22 ASP B N 1
ATOM 1251 C CA . ASP B 1 22 ? 42.750 68.736 10.318 1.00 18.83 22 ASP B CA 1
ATOM 1252 C C . ASP B 1 22 ? 44.084 69.253 10.841 1.00 20.14 22 ASP B C 1
ATOM 1253 O O . ASP B 1 22 ? 44.328 69.236 12.037 1.00 17.77 22 ASP B O 1
ATOM 1258 N N . LEU B 1 23 ? 44.959 69.696 9.946 1.00 21.67 23 LEU B N 1
ATOM 1259 C CA . LEU B 1 23 ? 46.195 70.336 10.358 1.00 18.11 23 LEU B CA 1
ATOM 1260 C C . LEU B 1 23 ? 45.972 71.837 10.475 1.00 19.55 23 LEU B C 1
ATOM 1261 O O . LEU B 1 23 ? 45.561 72.479 9.517 1.00 20.35 23 LEU B O 1
ATOM 1266 N N . TRP B 1 24 ? 46.239 72.378 11.665 1.00 19.31 24 TRP B N 1
ATOM 1267 C CA . TRP B 1 24 ? 46.004 73.786 12.007 1.00 20.81 24 TRP B CA 1
ATOM 1268 C C . TRP B 1 24 ? 46.596 74.752 10.978 1.00 30.83 24 TRP B C 1
ATOM 1269 O O . TRP B 1 24 ? 47.811 74.789 10.774 1.00 27.91 24 TRP B O 1
ATOM 1280 N N . ARG B 1 25 ? 45.713 75.496 10.308 1.00 27.07 25 ARG B N 1
ATOM 1281 C CA . ARG B 1 25 ? 46.078 76.467 9.269 1.00 32.05 25 ARG B CA 1
ATOM 1282 C C . ARG B 1 25 ? 46.860 75.875 8.083 1.00 33.66 25 ARG B C 1
ATOM 1283 O O . ARG B 1 25 ? 47.360 76.612 7.231 1.00 36.61 25 ARG B O 1
ATOM 1291 N N . GLY B 1 26 ? 46.943 74.547 8.023 1.00 28.84 26 GLY B N 1
ATOM 1292 C CA . GLY B 1 26 ? 47.778 73.861 7.050 1.00 28.46 26 GLY B CA 1
ATOM 1293 C C . GLY B 1 26 ? 49.252 74.219 7.154 1.00 25.08 26 GLY B C 1
ATOM 1294 O O . GLY B 1 26 ? 50.007 74.087 6.185 1.00 27.83 26 GLY B O 1
ATOM 1295 N N . GLU B 1 27 ? 49.669 74.650 8.335 1.00 22.84 27 GLU B N 1
ATOM 1296 C CA . GLU B 1 27 ? 51.025 75.167 8.534 1.00 25.40 27 GLU B CA 1
ATOM 1297 C C . GLU B 1 27 ? 52.108 74.099 8.599 1.00 21.97 27 GLU B C 1
ATOM 1298 O O . GLU B 1 27 ? 51.923 73.030 9.196 1.00 21.48 27 GLU B O 1
ATOM 1304 N N . ALA B 1 28 ? 53.244 74.401 7.977 1.00 20.81 28 ALA B N 1
ATOM 1305 C CA . ALA B 1 28 ? 54.317 73.432 7.843 1.00 20.32 28 ALA B CA 1
ATOM 1306 C C . ALA B 1 28 ? 55.278 73.508 9.031 1.00 22.05 28 ALA B C 1
ATOM 1307 O O . ALA B 1 28 ? 56.204 72.706 9.140 1.00 28.14 28 ALA B O 1
ATOM 1309 N N . ALA B 1 29 ? 55.063 74.469 9.923 1.00 22.13 29 ALA B N 1
ATOM 1310 C CA . ALA B 1 29 ? 55.932 74.590 11.098 1.00 22.13 29 ALA B CA 1
ATOM 1311 C C . ALA B 1 29 ? 55.929 73.310 11.936 1.00 22.55 29 ALA B C 1
ATOM 1312 O O . ALA B 1 29 ? 54.877 72.719 12.173 1.00 23.89 29 ALA B O 1
ATOM 1314 N N . GLU B 1 30 ? 57.109 72.898 12.392 1.00 23.91 30 GLU B N 1
ATOM 1315 C CA . GLU B 1 30 ? 57.237 71.755 13.294 1.00 25.20 30 GLU B CA 1
ATOM 1316 C C . GLU B 1 30 ? 56.409 71.969 14.566 1.00 24.98 30 GLU B C 1
ATOM 1317 O O . GLU B 1 30 ? 56.531 72.999 15.232 1.00 24.51 30 GLU B O 1
ATOM 1323 N N . GLY B 1 31 ? 55.558 71.004 14.898 1.00 19.55 31 GLY B N 1
ATOM 1324 C CA . GLY B 1 31 ? 54.722 71.108 16.078 1.00 18.68 31 GLY B CA 1
ATOM 1325 C C . GLY B 1 31 ? 53.334 71.695 15.862 1.00 19.01 31 GLY B C 1
ATOM 1326 O O . GLY B 1 31 ? 52.612 71.944 16.837 1.00 21.87 31 GLY B O 1
ATOM 1327 N N . THR B 1 32 ? 52.949 71.914 14.605 1.00 19.86 32 THR B N 1
ATOM 1328 C CA . THR B 1 32 ? 51.622 72.461 14.292 1.00 19.45 32 THR B CA 1
ATOM 1329 C C . THR B 1 32 ? 50.507 71.498 14.719 1.00 16.10 32 THR B C 1
ATOM 1330 O O . THR B 1 32 ? 50.526 70.331 14.358 1.00 19.45 32 THR B O 1
ATOM 1334 N N . ALA B 1 33 ? 49.556 71.994 15.514 1.00 17.45 33 ALA B N 1
ATOM 1335 C CA . ALA B 1 33 ? 48.474 71.174 16.050 1.00 20.41 33 ALA B CA 1
ATOM 1336 C C . ALA B 1 33 ? 47.693 70.427 14.980 1.00 24.19 33 ALA B C 1
ATOM 1337 O O . ALA B 1 33 ? 47.311 71.010 13.975 1.00 23.11 33 ALA B O 1
ATOM 1339 N N . ILE B 1 34 ? 47.454 69.142 15.214 1.00 18.90 34 ILE B N 1
ATOM 1340 C CA . ILE B 1 34 ? 46.472 68.388 14.442 1.00 20.40 34 ILE B CA 1
ATOM 1341 C C . ILE B 1 34 ? 45.229 68.221 15.336 1.00 16.06 34 ILE B C 1
ATOM 1342 O O . ILE B 1 34 ? 45.345 68.036 16.545 1.00 19.65 34 ILE B O 1
ATOM 1347 N N . GLN B 1 35 ? 44.044 68.324 14.742 1.00 17.53 35 GLN B N 1
ATOM 1348 C CA . GLN B 1 35 ? 42.831 68.535 15.529 1.00 16.99 35 GLN B CA 1
ATOM 1349 C C . GLN B 1 35 ? 41.621 68.023 14.768 1.00 19.44 35 GLN B C 1
ATOM 1350 O O . GLN B 1 35 ? 41.728 67.631 13.604 1.00 21.66 35 GLN B O 1
ATOM 1356 N N . GLY B 1 36 ? 40.459 68.032 15.418 1.00 19.41 36 GLY B N 1
ATOM 1357 C CA . GLY B 1 36 ? 39.223 67.717 14.722 1.00 17.61 36 GLY B CA 1
ATOM 1358 C C . GLY B 1 36 ? 38.576 68.990 14.213 1.00 20.66 36 GLY B C 1
ATOM 1359 O O . GLY B 1 36 ? 38.637 70.021 14.883 1.00 20.45 36 GLY B O 1
ATOM 1360 N N . TYR B 1 37 ? 37.981 68.941 13.023 1.00 20.45 37 TYR B N 1
ATOM 1361 C CA . TYR B 1 37 ? 37.348 70.129 12.455 1.00 15.11 37 TYR B CA 1
ATOM 1362 C C . TYR B 1 37 ? 36.249 69.724 11.462 1.00 22.81 37 TYR B C 1
ATOM 1363 O O . TYR B 1 37 ? 36.328 68.665 10.842 1.00 21.08 37 TYR B O 1
ATOM 1372 N N . LYS B 1 38 ? 35.211 70.543 11.329 1.00 18.39 38 LYS B N 1
ATOM 1373 C CA . LYS B 1 38 ? 34.159 70.260 10.355 1.00 22.38 38 LYS B CA 1
ATOM 1374 C C . LYS B 1 38 ? 34.757 70.177 8.957 1.00 24.91 38 LYS B C 1
ATOM 1375 O O . LYS B 1 38 ? 35.596 70.998 8.586 1.00 20.94 38 LYS B O 1
ATOM 1381 N N . SER B 1 39 ? 34.331 69.171 8.197 1.00 18.68 39 SER B N 1
ATOM 1382 C CA . SER B 1 39 ? 34.835 68.970 6.854 1.00 22.98 39 SER B CA 1
ATOM 1383 C C . SER B 1 39 ? 34.521 70.182 5.968 1.00 22.06 39 SER B C 1
ATOM 1384 O O . SER B 1 39 ? 33.372 70.615 5.888 1.00 24.37 39 SER B O 1
ATOM 1387 N N . HIS B 1 40 ? 35.543 70.737 5.322 1.00 21.43 40 HIS B N 1
ATOM 1388 C CA . HIS B 1 40 ? 35.328 71.830 4.368 1.00 22.37 40 HIS B CA 1
ATOM 1389 C C . HIS B 1 40 ? 36.079 71.640 3.046 1.00 30.75 40 HIS B C 1
ATOM 1390 O O . HIS B 1 40 ? 36.062 72.520 2.178 1.00 29.60 40 HIS B O 1
ATOM 1397 N N . GLY B 1 41 ? 36.735 70.494 2.898 1.00 27.51 41 GLY B N 1
ATOM 1398 C CA . GLY B 1 41 ? 37.393 70.156 1.646 1.00 26.63 41 GLY B CA 1
ATOM 1399 C C . GLY B 1 41 ? 38.742 70.809 1.396 1.00 28.27 41 GLY B C 1
ATOM 1400 O O . GLY B 1 41 ? 39.309 70.673 0.313 1.00 28.27 41 GLY B O 1
ATOM 1401 N N . GLY B 1 42 ? 39.265 71.520 2.386 1.00 28.71 42 GLY B N 1
ATOM 1402 C CA . GLY B 1 42 ? 40.569 72.142 2.245 1.00 23.52 42 GLY B CA 1
ATOM 1403 C C . GLY B 1 42 ? 41.669 71.102 2.176 1.00 19.10 42 GLY B C 1
ATOM 1404 O O . GLY B 1 42 ? 41.516 69.997 2.701 1.00 23.09 42 GLY B O 1
ATOM 1405 N N . ASP B 1 43 ? 42.780 71.453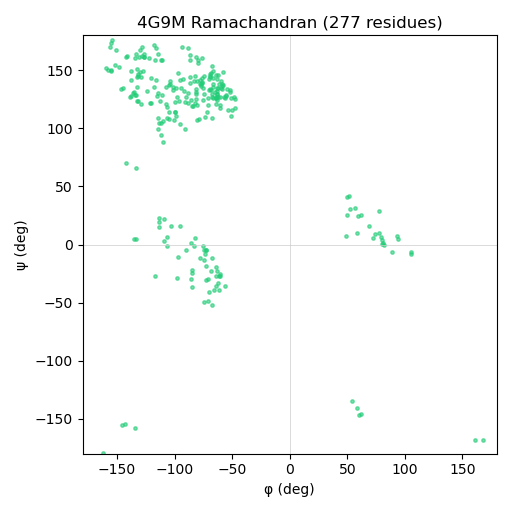 1.531 1.00 2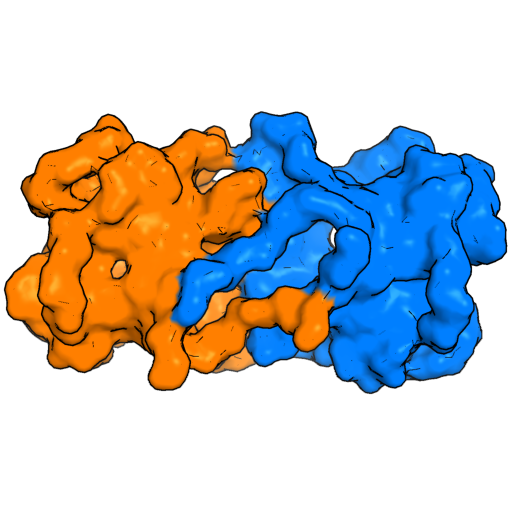8.24 43 ASP B N 1
ATOM 1406 C CA . ASP B 1 43 ? 43.926 70.547 1.435 1.00 21.67 43 ASP B CA 1
ATOM 1407 C C . ASP B 1 43 ? 44.524 70.227 2.805 1.00 22.20 43 ASP B C 1
ATOM 1408 O O . ASP B 1 43 ? 45.182 69.198 2.968 1.00 19.92 43 ASP B O 1
ATOM 1413 N N . ASN B 1 44 ? 44.291 71.094 3.789 1.00 23.16 44 ASN B N 1
ATOM 1414 C CA . ASN B 1 44 ? 44.801 70.845 5.139 1.00 19.88 44 ASN B CA 1
ATOM 1415 C C . ASN B 1 44 ? 44.033 69.728 5.844 1.00 20.74 44 ASN B C 1
ATOM 1416 O O . ASN B 1 44 ? 44.393 69.321 6.946 1.00 18.97 44 ASN B O 1
ATOM 1421 N N . GLN B 1 45 ? 42.978 69.236 5.189 1.00 18.71 45 GLN B N 1
ATOM 1422 C CA . GLN B 1 45 ? 42.161 68.155 5.714 1.00 18.57 45 GLN B CA 1
ATOM 1423 C C . GLN B 1 45 ? 42.301 66.903 4.851 1.00 17.02 45 GLN B C 1
ATOM 1424 O O . GLN B 1 45 ? 41.511 65.969 4.975 1.00 20.72 45 GLN B O 1
ATOM 1430 N N . LYS B 1 46 ? 43.329 66.883 4.006 1.00 19.25 46 LYS B N 1
ATOM 1431 C CA . LYS B 1 46 ? 43.606 65.726 3.160 1.00 19.55 46 LYS B CA 1
ATOM 1432 C C . LYS B 1 46 ? 44.945 65.132 3.542 1.00 21.98 46 LYS B C 1
ATOM 1433 O O . LYS B 1 46 ? 45.904 65.870 3.786 1.00 21.12 46 LYS B O 1
ATOM 1439 N N . TRP B 1 47 ? 45.024 63.801 3.533 1.00 18.52 47 TRP B N 1
ATOM 1440 C CA . TRP B 1 47 ? 46.200 63.098 4.038 1.00 18.70 47 TRP B CA 1
ATOM 1441 C C . TRP B 1 47 ? 46.657 61.973 3.109 1.00 24.97 47 TRP B C 1
ATOM 1442 O O . TRP B 1 47 ? 45.850 61.136 2.672 1.00 18.93 47 TRP B O 1
ATOM 1453 N N . ARG B 1 48 ? 47.952 61.953 2.809 1.00 17.64 48 ARG B N 1
ATOM 1454 C CA . ARG B 1 48 ? 48.504 60.920 1.942 1.00 18.32 48 ARG B CA 1
ATOM 1455 C C . ARG B 1 48 ? 48.935 59.697 2.742 1.00 17.34 48 ARG B C 1
ATOM 1456 O O . ARG B 1 48 ? 49.767 59.785 3.649 1.00 21.17 48 ARG B O 1
ATOM 1464 N N . LEU B 1 49 ? 48.352 58.553 2.401 1.00 16.57 49 LEU B N 1
ATOM 1465 C CA . LEU B 1 49 ? 48.676 57.288 3.038 1.00 17.91 49 LEU B CA 1
ATOM 1466 C C . LEU B 1 49 ? 49.712 56.581 2.169 1.00 19.59 49 LEU B C 1
ATOM 1467 O O . LEU B 1 49 ? 49.479 56.362 0.989 1.00 18.47 49 LEU B O 1
ATOM 1472 N N . LYS B 1 50 ? 50.853 56.234 2.754 1.00 17.95 50 LYS B N 1
ATOM 1473 C CA . LYS B 1 50 ? 51.926 55.592 2.005 1.00 16.62 50 LYS B CA 1
ATOM 1474 C C . LYS B 1 50 ? 52.644 54.575 2.880 1.00 17.12 50 LYS B C 1
ATOM 1475 O O . LYS B 1 50 ? 52.980 54.875 4.029 1.00 18.88 50 LYS B O 1
ATOM 1481 N N . TRP B 1 51 ? 52.894 53.386 2.337 1.00 19.09 51 TRP B N 1
ATOM 1482 C CA . TRP B 1 51 ? 53.654 52.364 3.058 1.00 18.33 51 TRP B CA 1
ATOM 1483 C C . TRP B 1 51 ? 55.150 52.692 3.043 1.00 20.42 51 TRP B C 1
ATOM 1484 O O . TRP B 1 51 ? 55.674 53.134 2.024 1.00 20.10 51 TRP B O 1
ATOM 1495 N N . THR B 1 52 ? 55.836 52.496 4.171 1.00 21.39 52 THR B N 1
ATOM 1496 C CA . THR B 1 52 ? 57.220 52.958 4.285 1.00 20.71 52 THR B CA 1
ATOM 1497 C C . THR B 1 52 ? 58.227 51.960 3.729 1.00 26.71 52 THR B C 1
ATOM 1498 O O . THR B 1 52 ? 59.358 52.325 3.403 1.00 25.02 52 THR B O 1
ATOM 1502 N N . GLY B 1 53 ? 57.826 50.696 3.657 1.00 20.87 53 GLY B N 1
ATOM 1503 C CA . GLY B 1 53 ? 58.723 49.646 3.214 1.00 24.57 53 GLY B CA 1
ATOM 1504 C C . GLY B 1 53 ? 59.182 48.810 4.390 1.00 29.09 53 GLY B C 1
ATOM 1505 O O . GLY B 1 53 ? 59.878 47.811 4.221 1.00 29.35 53 GLY B O 1
ATOM 1506 N N . LYS B 1 54 ? 58.809 49.237 5.591 1.00 23.55 54 LYS B N 1
ATOM 1507 C CA . LYS B 1 54 ? 59.104 48.468 6.791 1.00 20.73 54 LYS B CA 1
ATOM 1508 C C . LYS B 1 54 ? 57.836 47.819 7.315 1.00 18.40 54 LYS B C 1
ATOM 1509 O O . LYS B 1 54 ? 56.958 48.490 7.863 1.00 20.75 54 LYS B O 1
ATOM 1515 N N . GLY B 1 55 ? 57.750 46.500 7.172 1.00 20.75 55 GLY B N 1
ATOM 1516 C CA . GLY B 1 55 ? 56.585 45.778 7.633 1.00 23.50 55 GLY B CA 1
ATOM 1517 C C . GLY B 1 55 ? 55.329 46.288 6.957 1.00 19.29 55 GLY B C 1
ATOM 1518 O O . GLY B 1 55 ? 55.329 46.576 5.757 1.00 23.28 55 GLY B O 1
ATOM 1519 N N . ASN B 1 56 ? 54.250 46.379 7.737 1.00 20.71 56 ASN B N 1
ATOM 1520 C CA . ASN B 1 56 ? 53.003 46.956 7.267 1.00 18.48 56 ASN B CA 1
ATOM 1521 C C . ASN B 1 56 ? 52.887 48.432 7.637 1.00 21.39 56 ASN B C 1
ATOM 1522 O O . ASN B 1 56 ? 51.805 48.991 7.573 1.00 18.24 56 ASN B O 1
ATOM 1527 N N . GLN B 1 57 ? 54.002 49.061 8.010 1.00 19.91 57 GLN B N 1
ATOM 1528 C CA . GLN B 1 57 ? 53.952 50.434 8.520 1.00 20.19 57 GLN B CA 1
ATOM 1529 C C . GLN B 1 57 ? 53.710 51.484 7.442 1.00 18.45 57 GLN B C 1
ATOM 1530 O O . GLN B 1 57 ? 54.193 51.352 6.317 1.00 19.71 57 GLN B O 1
ATOM 1536 N N . VAL B 1 58 ? 52.966 52.526 7.810 1.00 16.13 58 VAL B N 1
ATOM 1537 C CA . VAL B 1 58 ? 52.634 53.631 6.925 1.00 16.94 58 VAL B CA 1
ATOM 1538 C C . VAL B 1 58 ? 52.976 54.963 7.563 1.00 17.66 58 VAL B C 1
ATOM 1539 O O . VAL B 1 58 ? 53.300 55.039 8.761 1.00 16.82 58 VAL B O 1
ATOM 1543 N N . THR B 1 59 ? 52.909 56.016 6.755 1.00 17.07 59 THR B N 1
ATOM 1544 C CA . THR B 1 59 ? 52.884 57.377 7.271 1.00 16.28 59 THR B CA 1
ATOM 1545 C C . THR B 1 59 ? 51.678 58.089 6.690 1.00 18.44 59 THR B C 1
ATOM 1546 O O . THR B 1 59 ? 51.116 57.649 5.673 1.00 17.65 59 THR B O 1
ATOM 1550 N N . LEU B 1 60 ? 51.284 59.185 7.335 1.00 16.48 60 LEU B N 1
ATOM 1551 C CA . LEU B 1 60 ? 50.233 60.052 6.816 1.00 14.64 60 LEU B CA 1
ATOM 1552 C C . LEU B 1 60 ? 50.832 61.425 6.615 1.00 17.37 60 LEU B C 1
ATOM 1553 O O . LEU B 1 60 ? 51.366 62.008 7.560 1.00 17.18 60 LEU B O 1
ATOM 1558 N N . GLN B 1 61 ? 50.770 61.928 5.383 1.00 16.74 61 GLN B N 1
ATOM 1559 C CA . GLN B 1 61 ? 51.352 63.233 5.061 1.00 14.11 61 GLN B CA 1
ATOM 1560 C C . GLN B 1 61 ? 50.287 64.251 4.676 1.00 18.83 61 GLN B C 1
ATOM 1561 O O . GLN B 1 61 ? 49.424 63.972 3.836 1.00 20.40 61 GLN B O 1
ATOM 1567 N N . ASN B 1 62 ? 50.333 65.434 5.278 1.00 20.26 62 ASN B N 1
ATOM 1568 C CA . ASN B 1 62 ? 49.343 66.462 4.952 1.00 18.96 62 ASN B CA 1
ATOM 1569 C C . ASN B 1 62 ? 49.516 67.004 3.537 1.00 20.38 62 ASN B C 1
ATOM 1570 O O . ASN B 1 62 ? 50.629 67.329 3.120 1.00 18.36 62 ASN B O 1
ATOM 1575 N N . VAL B 1 63 ? 48.418 67.095 2.787 1.00 16.65 63 VAL B N 1
ATOM 1576 C CA . VAL B 1 63 ? 48.498 67.546 1.404 1.00 19.51 63 VAL B CA 1
ATOM 1577 C C . VAL B 1 63 ? 48.946 69.014 1.328 1.00 21.05 63 VAL B C 1
ATOM 1578 O O . VAL B 1 63 ? 49.750 69.394 0.471 1.00 23.16 63 VAL B O 1
ATOM 1582 N N . LYS B 1 64 ? 48.457 69.837 2.248 1.00 19.20 64 LYS B N 1
ATOM 1583 C CA . LYS B 1 64 ? 48.786 71.262 2.187 1.00 22.06 64 LYS B CA 1
ATOM 1584 C C . LYS B 1 64 ? 50.223 71.576 2.620 1.00 24.96 64 LYS B C 1
ATOM 1585 O O . LYS B 1 64 ? 50.951 72.274 1.907 1.00 25.88 64 LYS B O 1
ATOM 1591 N N . SER B 1 65 ? 50.631 71.047 3.768 1.00 24.77 65 SER B N 1
ATOM 1592 C CA . SER B 1 65 ? 51.923 71.383 4.372 1.00 21.14 65 SER B CA 1
ATOM 1593 C C . SER B 1 65 ? 53.120 70.566 3.874 1.00 21.08 65 SER B C 1
ATOM 1594 O O . SER B 1 65 ? 54.248 71.054 3.878 1.00 23.96 65 SER B O 1
ATOM 1597 N N . GLY B 1 66 ? 52.878 69.322 3.475 1.00 19.19 66 GLY B N 1
ATOM 1598 C CA . GLY B 1 66 ? 53.962 68.399 3.176 1.00 22.95 66 GLY B CA 1
ATOM 1599 C C . GLY B 1 66 ? 54.579 67.768 4.417 1.00 23.23 66 GLY B C 1
ATOM 1600 O O . GLY B 1 66 ? 55.520 66.979 4.325 1.00 21.70 66 GLY B O 1
ATOM 1601 N N . THR B 1 67 ? 54.068 68.121 5.593 1.00 18.84 67 THR B N 1
ATOM 1602 C CA . THR B 1 67 ? 54.570 67.519 6.822 1.00 17.63 67 THR B CA 1
ATOM 1603 C C . THR B 1 67 ? 53.727 66.313 7.214 1.00 17.77 67 THR B C 1
ATOM 1604 O O . THR B 1 67 ? 52.659 66.068 6.641 1.00 19.61 67 THR B O 1
ATOM 1608 N N . TYR B 1 68 ? 54.210 65.566 8.196 1.00 18.97 68 TYR B N 1
ATOM 1609 C CA . TYR B 1 68 ? 53.622 64.284 8.525 1.00 16.90 68 TYR B CA 1
ATOM 1610 C C . TYR B 1 68 ? 52.929 64.283 9.872 1.00 19.98 68 TYR B C 1
ATOM 1611 O O . TYR B 1 68 ? 53.230 65.100 10.753 1.00 19.78 68 TYR B O 1
ATOM 1620 N N . VAL B 1 69 ? 52.021 63.331 10.047 1.00 16.49 69 VAL B N 1
ATOM 1621 C CA . VAL B 1 69 ? 51.478 63.055 11.379 1.00 17.45 69 VAL B CA 1
ATOM 1622 C C . VAL B 1 69 ? 52.623 62.632 12.277 1.00 17.95 69 VAL B C 1
ATOM 1623 O O . VAL B 1 69 ? 53.300 61.638 12.010 1.00 18.41 69 VAL B O 1
ATOM 1627 N N . GLY B 1 70 ? 52.835 63.399 13.339 1.00 15.97 70 GLY B N 1
ATOM 1628 C CA . GLY B 1 70 ? 53.941 63.154 14.238 1.00 17.68 70 GLY B CA 1
ATOM 1629 C C . GLY B 1 70 ? 53.534 63.446 15.659 1.00 16.59 70 GLY B C 1
ATOM 1630 O O . GLY B 1 70 ? 52.348 63.377 16.016 1.00 20.59 70 GLY B O 1
ATOM 1631 N N . THR B 1 71 ? 54.517 63.770 16.487 1.00 17.04 71 THR B N 1
ATOM 1632 C CA . THR B 1 71 ? 54.247 63.976 17.906 1.00 18.37 71 THR B CA 1
ATOM 1633 C 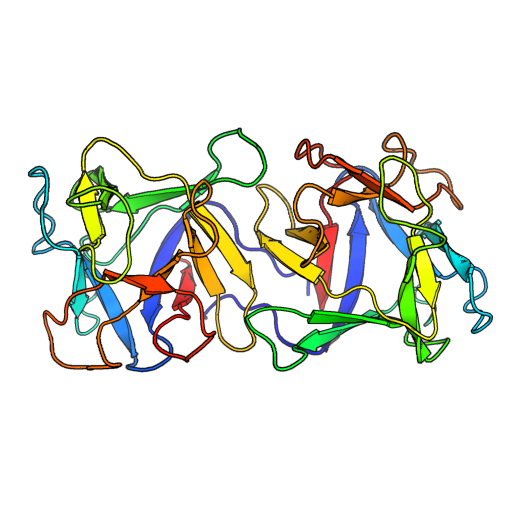C . THR B 1 71 ? 54.993 65.182 18.480 1.00 17.30 71 THR B C 1
ATOM 1634 O O . THR B 1 71 ? 56.077 65.537 18.025 1.00 19.99 71 THR B O 1
ATOM 1638 N N . ALA B 1 72 ? 54.369 65.806 19.474 1.00 17.98 72 ALA B N 1
ATOM 1639 C CA . ALA B 1 72 ? 54.937 66.930 20.220 1.00 19.43 72 ALA B CA 1
ATOM 1640 C C . ALA B 1 72 ? 56.059 66.531 21.173 1.00 23.71 72 ALA B C 1
ATOM 1641 O O . ALA B 1 72 ? 56.931 67.344 21.474 1.00 21.83 72 ALA B O 1
ATOM 1643 N N . SER B 1 73 ? 55.999 65.307 21.693 1.00 18.31 73 SER B N 1
ATOM 1644 C CA . SER B 1 73 ? 56.941 64.861 22.724 1.00 16.64 73 SER B CA 1
ATOM 1645 C C . SER B 1 73 ? 56.890 63.346 22.775 1.00 17.14 73 SER B C 1
ATOM 1646 O O . SER B 1 73 ? 56.149 62.741 22.000 1.00 18.13 73 SER B O 1
ATOM 1649 N N . ASN B 1 74 ? 57.672 62.738 23.664 1.00 16.49 74 ASN B N 1
ATOM 1650 C CA . ASN B 1 74 ? 57.677 61.283 23.816 1.00 16.14 74 ASN B CA 1
ATOM 1651 C C . ASN B 1 74 ? 56.250 60.775 23.914 1.00 22.47 74 ASN B C 1
ATOM 1652 O O . ASN B 1 74 ? 55.470 61.276 24.720 1.00 19.92 74 ASN B O 1
ATOM 1657 N N . ILE B 1 75 ? 55.901 59.806 23.075 1.00 18.68 75 ILE B N 1
ATOM 1658 C CA . ILE B 1 75 ? 54.516 59.359 23.001 1.00 20.33 75 ILE B CA 1
ATOM 1659 C C . ILE B 1 75 ? 54.070 58.722 24.322 1.00 22.44 75 ILE B C 1
ATOM 1660 O O . ILE B 1 75 ? 54.683 57.759 24.802 1.00 19.46 75 ILE B O 1
ATOM 1665 N N . GLN B 1 76 ? 53.026 59.310 24.914 1.00 22.63 76 GLN B N 1
ATOM 1666 C CA . GLN B 1 76 ? 52.415 58.873 26.175 1.00 23.10 76 GLN B CA 1
ATOM 1667 C C . GLN B 1 76 ? 50.990 59.362 26.096 1.00 18.02 76 GLN B C 1
ATOM 1668 O O . GLN B 1 76 ? 50.645 60.087 25.156 1.00 19.79 76 GLN B O 1
ATOM 1674 N N . ASN B 1 77 ? 50.174 59.030 27.096 1.00 22.05 77 ASN B N 1
ATOM 1675 C CA . ASN B 1 77 ? 48.795 59.491 27.091 1.00 25.96 77 ASN B CA 1
ATOM 1676 C C . ASN B 1 77 ? 48.671 61.013 27.055 1.00 23.21 77 ASN B C 1
ATOM 1677 O O . ASN B 1 77 ? 49.384 61.718 27.775 1.00 26.58 77 ASN B O 1
ATOM 1682 N N . SER B 1 78 ? 47.787 61.486 26.178 1.00 22.24 78 SER B N 1
ATOM 1683 C CA . SER B 1 78 ? 47.449 62.913 26.016 1.00 26.27 78 SER B CA 1
ATOM 1684 C C . SER B 1 78 ? 48.511 63.801 25.347 1.00 28.58 78 SER B C 1
ATOM 1685 O O . SER B 1 78 ? 48.334 65.017 25.252 1.00 28.77 78 SER B O 1
ATOM 1688 N N . VAL B 1 79 ? 49.597 63.204 24.865 1.00 17.73 79 VAL B N 1
ATOM 1689 C CA . VAL B 1 79 ? 50.572 63.947 24.085 1.00 16.07 79 VAL B CA 1
ATOM 1690 C C . VAL B 1 79 ? 49.939 64.370 22.758 1.00 23.05 79 VAL B C 1
ATOM 1691 O O . VAL B 1 79 ? 49.249 63.581 22.121 1.00 22.28 79 VAL B O 1
ATOM 1695 N N . ASN B 1 80 ? 50.149 65.621 22.358 1.00 19.81 80 ASN B N 1
ATOM 1696 C CA . ASN B 1 80 ? 49.581 66.133 21.118 1.00 20.56 80 ASN B CA 1
ATOM 1697 C C . ASN B 1 80 ? 50.073 65.438 19.850 1.00 16.93 80 ASN B C 1
ATOM 1698 O O . ASN B 1 80 ? 51.272 65.221 19.658 1.00 18.02 80 ASN B O 1
ATOM 1703 N N . VAL B 1 81 ? 49.131 65.115 18.972 1.00 18.12 81 VAL B N 1
ATOM 1704 C CA . VAL B 1 81 ? 49.456 64.757 17.600 1.00 17.69 81 VAL B CA 1
ATOM 1705 C C . VAL B 1 81 ? 49.654 66.062 16.830 1.00 17.33 81 VAL B C 1
ATOM 1706 O O . VAL B 1 81 ? 48.827 66.964 16.910 1.00 19.45 81 VAL B O 1
ATOM 1710 N N . VAL B 1 82 ? 50.764 66.169 16.109 1.00 18.87 82 VAL B N 1
ATOM 1711 C CA . VAL B 1 82 ? 51.135 67.425 15.463 1.00 15.33 82 VAL B CA 1
ATOM 1712 C C . VAL B 1 82 ? 51.765 67.176 14.102 1.00 19.63 82 VAL B C 1
ATOM 1713 O O . VAL B 1 82 ? 52.211 66.057 13.805 1.00 19.57 82 VAL B O 1
ATOM 1717 N N . GLY B 1 83 ? 51.797 68.217 13.272 1.00 19.18 83 GLY B N 1
ATOM 1718 C CA . GLY B 1 83 ? 52.501 68.150 12.001 1.00 17.26 83 GLY B CA 1
ATOM 1719 C C . GLY B 1 83 ? 53.998 68.231 12.234 1.00 20.16 83 GLY B C 1
ATOM 1720 O O . GLY B 1 83 ? 54.468 69.074 12.998 1.00 20.84 83 GLY B O 1
ATOM 1721 N N . SER B 1 84 ? 54.759 67.365 11.569 1.00 19.20 84 SER B N 1
ATOM 1722 C CA . SER B 1 84 ? 56.190 67.248 11.862 1.00 16.77 84 SER B CA 1
ATOM 1723 C C . SER B 1 84 ? 56.962 66.862 10.612 1.00 16.31 84 SER B C 1
ATOM 1724 O O . SER B 1 84 ? 56.420 66.212 9.719 1.00 17.07 84 SER B O 1
ATOM 1727 N N . THR B 1 85 ? 58.231 67.253 10.556 1.00 18.20 85 THR B N 1
ATOM 1728 C CA . THR B 1 85 ? 59.114 66.824 9.474 1.00 16.46 85 THR B CA 1
ATOM 1729 C C . THR B 1 85 ? 59.536 65.374 9.792 1.00 16.50 85 THR B C 1
ATOM 1730 O O . THR B 1 85 ? 60.124 64.680 8.962 1.00 20.34 85 THR B O 1
ATOM 1734 N N . THR B 1 86 ? 59.237 64.940 11.015 1.00 15.68 86 THR B N 1
ATOM 1735 C CA . THR B 1 86 ? 59.464 63.554 11.423 1.00 15.14 86 THR B CA 1
ATOM 1736 C C . THR B 1 86 ? 58.152 62.797 11.610 1.00 16.78 86 THR B C 1
ATOM 1737 O O . THR B 1 86 ? 57.426 63.003 12.592 1.00 17.16 86 THR B O 1
ATOM 1741 N N . ALA B 1 87 ? 57.842 61.909 10.670 1.00 16.43 87 ALA B N 1
ATOM 1742 C CA . ALA B 1 87 ? 56.647 61.101 10.776 1.00 15.28 87 ALA B CA 1
ATOM 1743 C C . ALA B 1 87 ? 56.732 60.123 11.939 1.00 17.68 87 ALA B C 1
ATOM 1744 O O . ALA B 1 87 ? 57.769 59.507 12.174 1.00 19.85 87 ALA B O 1
ATOM 1746 N N . VAL B 1 88 ? 55.632 59.981 12.667 1.00 16.94 88 VAL B N 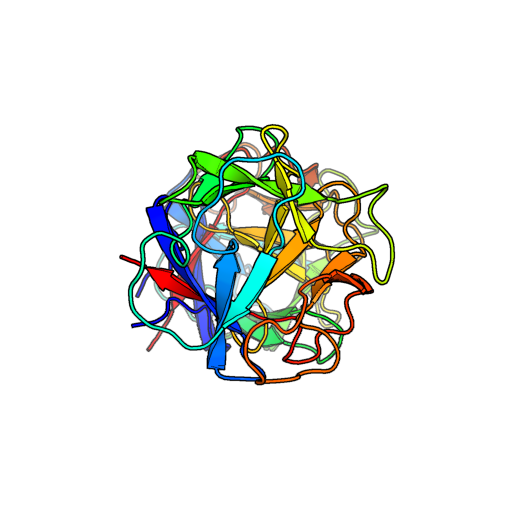1
ATOM 1747 C CA . VAL B 1 88 ? 55.467 58.805 13.497 1.00 14.51 88 VAL B CA 1
ATOM 1748 C C . VAL B 1 88 ? 54.912 57.680 12.613 1.00 17.19 88 VAL B C 1
ATOM 1749 O O . VAL B 1 88 ? 53.827 57.823 12.038 1.00 16.53 88 VAL B O 1
ATOM 1753 N N . PRO B 1 89 ? 55.655 56.564 12.475 1.00 20.58 89 PRO B N 1
ATOM 1754 C CA . PRO B 1 89 ? 55.115 55.460 11.672 1.00 16.88 89 PRO B CA 1
ATOM 1755 C C . PRO B 1 89 ? 53.888 54.832 12.329 1.00 23.07 89 PRO B C 1
ATOM 1756 O O . PRO B 1 89 ? 53.833 54.728 13.557 1.00 19.12 89 PRO B O 1
ATOM 1760 N N . LEU B 1 90 ? 52.918 54.424 11.508 1.00 18.75 90 LEU B N 1
ATOM 1761 C CA . LEU B 1 90 ? 51.605 53.981 11.983 1.00 16.29 90 LEU B CA 1
ATOM 1762 C C . LEU B 1 90 ? 51.261 52.600 11.428 1.00 16.09 90 LEU B C 1
ATOM 1763 O O . LEU B 1 90 ? 51.882 52.131 10.470 1.00 15.17 90 LEU B O 1
ATOM 1768 N N . ASP B 1 91 ? 50.273 51.965 12.052 1.00 17.55 91 ASP B N 1
ATOM 1769 C CA . ASP B 1 91 ? 49.651 50.737 11.568 1.00 16.00 91 ASP B CA 1
ATOM 1770 C C . ASP B 1 91 ? 48.171 51.057 11.473 1.00 18.81 91 ASP B C 1
ATOM 1771 O O . ASP B 1 91 ? 47.599 51.606 12.418 1.00 17.77 91 ASP B O 1
ATOM 1776 N N . ILE B 1 92 ? 47.537 50.731 10.349 1.00 14.72 92 ILE B N 1
ATOM 1777 C CA . ILE B 1 92 ? 46.107 50.990 10.204 1.00 18.03 92 ILE B CA 1
ATOM 1778 C C . ILE B 1 92 ? 45.370 49.671 10.471 1.00 19.84 92 ILE B C 1
ATOM 1779 O O . ILE B 1 92 ? 45.518 48.711 9.712 1.00 19.32 92 ILE B O 1
ATOM 1784 N N . VAL B 1 93 ? 44.595 49.626 11.552 1.00 18.15 93 VAL B N 1
ATOM 1785 C CA . VAL B 1 93 ? 44.006 48.375 12.051 1.00 14.45 93 VAL B CA 1
ATOM 1786 C C . VAL B 1 93 ? 42.489 48.397 11.898 1.00 18.87 93 VAL B C 1
ATOM 1787 O O . VAL B 1 93 ? 41.830 49.306 12.397 1.00 19.14 93 VAL B O 1
ATOM 1791 N N . ALA B 1 94 ? 41.929 47.410 11.200 1.00 18.37 94 ALA B N 1
ATOM 1792 C CA . ALA B 1 94 ? 40.470 47.336 11.035 1.00 16.36 94 ALA B CA 1
ATOM 1793 C C . ALA B 1 94 ? 39.702 47.334 12.364 1.00 20.08 94 ALA B C 1
ATOM 1794 O O . ALA B 1 94 ? 39.986 46.542 13.259 1.00 18.57 94 ALA B O 1
ATOM 1796 N N . ALA B 1 95 ? 38.729 48.236 12.493 1.00 17.34 95 ALA B N 1
ATOM 1797 C CA . ALA B 1 95 ? 37.938 48.347 13.715 1.00 15.73 95 ALA B CA 1
ATOM 1798 C C . ALA B 1 95 ? 36.494 48.012 13.384 1.00 17.70 95 ALA B C 1
ATOM 1799 O O . ALA B 1 95 ? 36.139 47.919 12.215 1.00 20.61 95 ALA B O 1
ATOM 1801 N N . ASP B 1 96 ? 35.658 47.842 14.409 1.00 19.35 96 ASP B N 1
ATOM 1802 C CA . ASP B 1 96 ? 34.260 47.480 14.189 1.00 24.90 96 ASP B CA 1
ATOM 1803 C C . ASP B 1 96 ? 33.538 48.558 13.388 1.00 26.21 96 ASP B C 1
ATOM 1804 O O . ASP B 1 96 ? 32.564 48.280 12.686 1.00 31.43 96 ASP B O 1
ATOM 1809 N N . LYS B 1 97 ? 34.028 49.788 13.502 1.00 21.08 97 LYS B N 1
ATOM 1810 C CA . LYS B 1 97 ? 33.681 50.865 12.586 1.00 19.63 97 LYS B CA 1
ATOM 1811 C C . LYS B 1 97 ? 34.972 51.575 12.186 1.00 20.15 97 LYS B C 1
ATOM 1812 O O . LYS B 1 97 ? 35.766 51.955 13.051 1.00 19.32 97 LYS B O 1
ATOM 1818 N N . GLY B 1 98 ? 35.185 51.747 10.888 1.00 22.01 98 GLY B N 1
ATOM 1819 C CA . GLY B 1 98 ? 36.402 52.381 10.405 1.00 20.87 98 GLY B CA 1
ATOM 1820 C C . GLY B 1 98 ? 37.681 51.661 10.799 1.00 21.36 98 GLY B C 1
ATOM 1821 O O . GLY B 1 98 ? 37.728 50.430 10.891 1.00 21.20 98 GLY B O 1
ATOM 1822 N N . PHE B 1 99 ? 38.732 52.442 11.021 1.00 18.33 99 PHE B N 1
ATOM 1823 C CA . PHE B 1 99 ? 40.041 51.905 11.353 1.00 16.95 99 PHE B CA 1
ATOM 1824 C C . PHE B 1 99 ? 40.650 52.638 12.545 1.00 15.59 99 PHE B C 1
ATOM 1825 O O . PHE B 1 99 ? 40.493 53.852 12.691 1.00 18.34 99 PHE B O 1
ATOM 1833 N N . ALA B 1 100 ? 41.369 51.902 13.386 1.00 16.72 100 ALA B N 1
ATOM 1834 C CA . ALA B 1 100 ? 42.232 52.521 14.383 1.00 14.13 100 ALA B CA 1
ATOM 1835 C C . ALA B 1 100 ? 43.545 52.905 13.723 1.00 18.34 100 ALA B C 1
ATOM 1836 O O . ALA B 1 100 ? 44.020 52.218 12.810 1.00 18.77 100 ALA B O 1
ATOM 1838 N N . ILE B 1 101 ? 44.123 54.017 14.167 1.00 16.51 101 ILE B N 1
ATOM 1839 C CA . ILE B 1 101 ? 45.419 54.454 13.656 1.00 16.70 101 ILE B CA 1
ATOM 1840 C C . ILE B 1 101 ? 46.426 54.380 14.786 1.00 18.48 101 ILE B C 1
ATOM 1841 O O . ILE B 1 101 ? 46.478 55.257 15.652 1.00 17.12 101 ILE B O 1
ATOM 1846 N N . GLU B 1 102 ? 47.195 53.297 14.784 1.00 15.68 102 GLU B N 1
ATOM 1847 C CA . GLU B 1 102 ? 48.063 52.918 15.900 1.00 15.81 102 GLU B CA 1
ATOM 1848 C C . GLU B 1 102 ? 49.476 53.420 15.676 1.00 16.45 102 GLU B C 1
ATOM 1849 O O . GLU B 1 102 ? 49.975 53.371 14.560 1.00 20.84 102 GLU B O 1
ATOM 1855 N N . ALA B 1 103 ? 50.149 53.874 16.730 1.00 16.92 103 ALA B N 1
ATOM 1856 C CA . ALA B 1 103 ? 51.578 54.158 16.600 1.00 15.56 103 ALA B CA 1
ATOM 1857 C C . ALA B 1 103 ? 52.345 52.845 16.464 1.00 20.31 103 ALA B C 1
ATOM 1858 O O . ALA B 1 103 ? 52.306 52.000 17.371 1.00 21.79 103 ALA B O 1
ATOM 1860 N N . ALA B 1 104 ? 53.054 52.673 15.352 1.00 19.78 104 ALA B N 1
ATOM 1861 C CA . ALA B 1 104 ? 53.668 51.387 15.020 1.00 22.88 104 ALA B CA 1
ATOM 1862 C C . ALA B 1 104 ? 54.704 50.938 16.045 1.00 20.85 104 ALA B C 1
ATOM 1863 O O . ALA B 1 104 ? 54.864 49.747 16.291 1.00 24.09 104 ALA B O 1
ATOM 1865 N N . ASP B 1 105 ? 55.397 51.904 16.643 1.00 21.30 105 ASP B N 1
ATOM 1866 C CA . ASP B 1 105 ? 56.431 51.589 17.620 1.00 19.92 105 ASP B CA 1
ATOM 1867 C C . ASP B 1 105 ? 56.013 51.901 19.057 1.00 25.58 105 ASP B C 1
ATOM 1868 O O . ASP B 1 105 ? 56.815 51.782 19.988 1.00 27.31 105 ASP B O 1
ATOM 1873 N N . HIS B 1 106 ? 54.747 52.275 19.224 1.00 23.82 106 HIS B N 1
ATOM 1874 C CA . HIS B 1 106 ? 54.127 52.423 20.536 1.00 23.25 106 HIS B CA 1
ATOM 1875 C C . HIS B 1 106 ? 52.691 51.923 20.431 1.00 21.61 106 HIS B C 1
ATOM 1876 O O . HIS B 1 106 ? 51.760 52.715 20.502 1.00 21.64 106 HIS B O 1
ATOM 1883 N N . ARG B 1 107 ? 52.510 50.611 20.280 1.00 20.68 107 ARG B N 1
ATOM 1884 C CA . ARG B 1 107 ? 51.252 50.072 19.754 1.00 21.98 107 ARG B CA 1
ATOM 1885 C C . ARG B 1 107 ? 50.067 50.107 20.719 1.00 23.31 107 ARG B C 1
ATOM 1886 O O . ARG B 1 107 ? 48.938 49.800 20.324 1.00 25.66 107 ARG B O 1
ATOM 1894 N N . LEU B 1 108 ? 50.315 50.450 21.979 1.00 21.55 108 LEU B N 1
ATOM 1895 C CA . LEU B 1 108 ? 49.219 50.650 22.919 1.00 18.44 108 LEU B CA 1
ATOM 1896 C C . LEU B 1 108 ? 48.523 51.975 22.634 1.00 16.51 108 LEU B C 1
ATOM 1897 O O . LEU B 1 108 ? 47.428 52.214 23.141 1.00 24.15 108 LEU B O 1
ATOM 1902 N N . PHE B 1 109 ? 49.162 52.823 21.823 1.00 18.99 109 PHE B N 1
ATOM 1903 C CA . PHE B 1 109 ? 48.652 54.174 21.570 1.00 17.30 109 PHE B CA 1
ATOM 1904 C C . PHE B 1 109 ? 48.058 54.359 20.191 1.00 17.40 109 PHE B C 1
ATOM 1905 O O . PHE B 1 109 ? 48.647 53.941 19.190 1.00 23.57 109 PHE B O 1
ATOM 1913 N N . VAL B 1 110 ? 46.896 55.015 20.158 1.00 16.06 110 VAL B N 1
ATOM 1914 C CA . VAL B 1 110 ? 46.216 55.356 18.910 1.00 16.11 110 VAL B CA 1
ATOM 1915 C C . VAL B 1 110 ? 45.885 56.844 18.835 1.00 21.32 110 VAL B C 1
ATOM 1916 O O . VAL B 1 110 ? 45.850 57.524 19.858 1.00 17.26 110 VAL B O 1
ATOM 1920 N N . LEU B 1 111 ? 45.627 57.332 17.620 1.00 18.78 111 LEU B N 1
ATOM 1921 C CA . LEU B 1 111 ? 45.146 58.693 17.411 1.00 17.22 111 LEU B CA 1
ATOM 1922 C C . LEU B 1 111 ? 43.745 58.818 17.982 1.00 21.74 111 LEU B C 1
ATOM 1923 O O . LEU B 1 111 ? 42.856 58.027 17.660 1.00 19.13 111 LEU B O 1
ATOM 1928 N N . ASP B 1 112 ? 43.551 59.838 18.801 1.00 16.44 112 ASP B N 1
ATOM 1929 C CA . ASP B 1 112 ? 42.339 59.965 19.609 1.00 16.58 112 ASP B CA 1
ATOM 1930 C C . ASP B 1 112 ? 41.789 61.381 19.488 1.00 21.27 112 ASP B C 1
ATOM 1931 O O . ASP B 1 112 ? 42.488 62.342 19.762 1.00 18.68 112 ASP B O 1
ATOM 1936 N N . LEU B 1 113 ? 40.534 61.524 19.075 1.00 19.53 113 LEU B N 1
ATOM 1937 C CA . LEU B 1 113 ? 39.901 62.839 19.130 1.00 17.53 113 LEU B CA 1
ATOM 1938 C C . LEU B 1 113 ? 39.425 63.068 20.566 1.00 17.90 113 LEU B C 1
ATOM 1939 O O . LEU B 1 113 ? 38.453 62.459 21.022 1.00 20.29 113 LEU B O 1
ATOM 1944 N N . LYS B 1 114 ? 40.129 63.950 21.270 1.00 19.40 114 LYS B N 1
ATOM 1945 C CA . LYS B 1 114 ? 40.006 64.109 22.717 1.00 21.17 114 LYS B CA 1
ATOM 1946 C C . LYS B 1 114 ? 38.564 64.199 23.232 1.00 23.65 114 LYS B C 1
ATOM 1947 O O . LYS B 1 114 ? 37.817 65.105 22.860 1.00 19.99 114 LYS B O 1
ATOM 1953 N N . GLU B 1 115 ? 38.187 63.229 24.064 1.00 19.48 115 GLU B N 1
ATOM 1954 C CA . GLU B 1 115 ? 36.921 63.266 24.802 1.00 19.00 115 GLU B CA 1
ATOM 1955 C C . GLU B 1 115 ? 35.710 63.278 23.857 1.00 20.07 115 GLU B C 1
ATOM 1956 O O . GLU B 1 115 ? 34.639 63.777 24.206 1.00 23.88 115 GLU B O 1
ATOM 1962 N N . SER B 1 116 ? 35.904 62.744 22.657 1.00 22.29 116 SER B N 1
ATOM 1963 C CA . SER B 1 116 ? 34.838 62.637 21.653 1.00 22.34 116 SER B CA 1
ATOM 1964 C C . SER B 1 116 ? 34.122 63.966 21.378 1.00 22.09 116 SER B C 1
ATOM 1965 O O . SER B 1 116 ? 32.938 63.983 21.033 1.00 24.60 116 SER B O 1
ATOM 1968 N N . ASN B 1 117 ? 34.842 65.072 21.520 1.00 22.17 117 ASN B N 1
ATOM 1969 C CA . ASN B 1 117 ? 34.260 66.402 21.355 1.00 24.12 117 ASN B CA 1
ATOM 1970 C C . ASN B 1 117 ? 34.143 66.802 19.880 1.00 20.81 117 ASN B C 1
ATOM 1971 O O . ASN B 1 117 ? 35.146 66.857 19.158 1.00 20.65 117 ASN B O 1
ATOM 1976 N N . PRO B 1 118 ? 32.912 67.073 19.417 1.00 22.12 118 PRO B N 1
ATOM 1977 C CA . PRO B 1 118 ? 32.727 67.442 18.011 1.00 25.47 118 PRO B CA 1
ATOM 1978 C C . PRO B 1 118 ? 33.007 68.915 17.711 1.00 21.77 118 PRO B C 1
ATOM 1979 O O . PRO B 1 118 ? 32.758 69.349 16.586 1.00 23.37 118 PRO B O 1
ATOM 1983 N N . ALA B 1 119 ? 33.497 69.671 18.692 1.00 24.15 119 ALA B N 1
ATOM 1984 C CA . ALA B 1 119 ? 33.793 71.087 18.4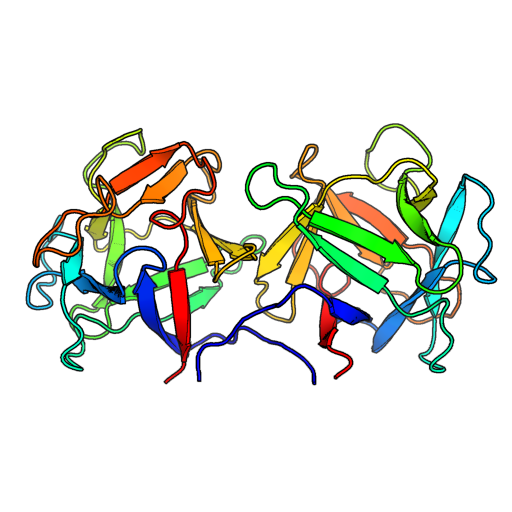91 1.00 20.83 119 ALA B CA 1
ATOM 1985 C C . ALA B 1 119 ? 34.990 71.268 17.570 1.00 26.41 119 ALA B C 1
ATOM 1986 O O . ALA B 1 119 ? 35.912 70.455 17.585 1.00 25.46 119 ALA B O 1
ATOM 1988 N N . ASN B 1 120 ? 34.984 72.333 16.773 1.00 22.41 120 ASN B N 1
ATOM 1989 C CA . ASN B 1 120 ? 36.145 72.623 15.934 1.00 20.71 120 ASN B CA 1
ATOM 1990 C C . ASN B 1 120 ? 37.331 72.895 16.852 1.00 20.26 120 ASN B C 1
ATOM 1991 O O . ASN B 1 120 ? 37.163 73.501 17.906 1.00 26.27 120 ASN B O 1
ATOM 1996 N N . GLU B 1 121 ? 38.514 72.436 16.446 1.00 18.67 121 GLU B N 1
ATOM 1997 C CA . GLU B 1 121 ? 39.781 72.641 17.177 1.00 20.85 121 GLU B CA 1
ATOM 1998 C C . GLU B 1 121 ? 39.978 71.732 18.385 1.00 23.40 121 GLU B C 1
ATOM 1999 O O . GLU B 1 121 ? 40.909 71.925 19.183 1.00 23.77 121 GLU B O 1
ATOM 2005 N N . THR B 1 122 ? 39.110 70.735 18.519 1.00 20.99 122 THR B N 1
ATOM 2006 C CA . THR B 1 122 ? 39.310 69.712 19.537 1.00 22.62 122 THR B CA 1
ATOM 2007 C C . THR B 1 122 ? 40.613 68.981 19.246 1.00 24.54 122 THR B C 1
ATOM 2008 O O . THR B 1 122 ? 40.820 68.495 18.142 1.00 20.39 122 THR B 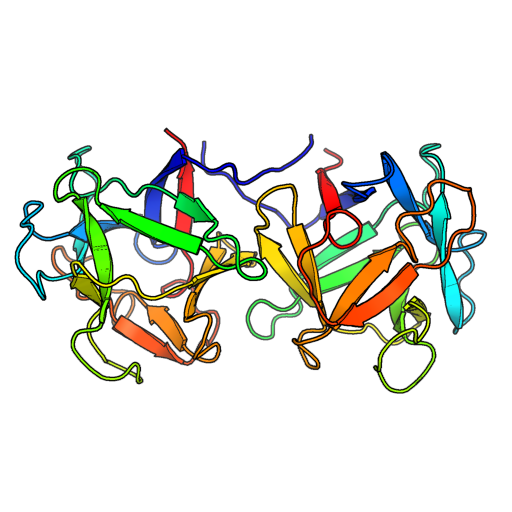O 1
ATOM 2012 N N . PRO B 1 123 ? 41.502 68.894 20.243 1.00 20.72 123 PRO B N 1
ATOM 2013 C CA . PRO B 1 123 ? 42.810 68.281 20.010 1.00 17.95 123 PRO B CA 1
ATOM 2014 C C . PRO B 1 123 ? 42.722 66.806 19.647 1.00 14.78 123 PRO B C 1
ATOM 2015 O O . PRO B 1 123 ? 41.817 66.111 20.112 1.00 19.54 123 PRO B O 1
ATOM 2019 N N . VAL B 1 124 ? 43.635 66.366 18.788 1.00 17.01 124 VAL B N 1
ATOM 2020 C CA . VAL B 1 124 ? 43.862 64.949 18.552 1.00 15.77 124 VAL B CA 1
ATOM 2021 C C . VAL B 1 124 ? 45.113 64.609 19.338 1.00 18.80 124 VAL B C 1
ATOM 2022 O O . VAL B 1 124 ? 46.099 65.349 19.292 1.00 17.91 124 VAL B O 1
ATOM 2026 N N . ILE B 1 125 ? 45.059 63.509 20.082 1.00 15.99 125 ILE B N 1
ATOM 2027 C CA . ILE B 1 125 ? 46.130 63.188 21.020 1.00 16.69 125 ILE B CA 1
ATOM 2028 C C . ILE B 1 125 ? 46.487 61.713 20.862 1.00 16.34 125 ILE B C 1
ATOM 2029 O O . ILE B 1 125 ? 45.700 60.944 20.314 1.00 18.23 125 ILE B O 1
ATOM 2034 N N . TYR B 1 126 ? 47.674 61.322 21.322 1.00 15.92 126 TYR B N 1
ATOM 2035 C CA . TYR B 1 126 ? 47.974 59.890 21.478 1.00 13.90 126 TYR B CA 1
ATOM 2036 C C . TYR B 1 126 ? 47.292 59.437 22.744 1.00 15.37 126 TYR B C 1
ATOM 2037 O O . TYR B 1 126 ? 47.309 60.159 23.749 1.00 18.81 126 TYR B O 1
ATOM 2046 N N . TYR B 1 127 ? 46.674 58.262 22.723 1.00 17.95 127 TYR B N 1
ATOM 2047 C CA . TYR B 1 127 ? 45.968 57.803 23.926 1.00 16.86 127 TYR B CA 1
ATOM 2048 C C . TYR B 1 127 ? 45.828 56.298 23.884 1.00 15.56 127 TYR B C 1
ATOM 2049 O O . TYR B 1 127 ? 45.723 55.710 22.813 1.00 18.45 127 TYR B O 1
ATOM 2058 N N . ASN B 1 128 ? 45.806 55.678 25.054 1.00 18.01 128 ASN B N 1
ATOM 2059 C CA . ASN B 1 128 ? 45.661 54.225 25.147 1.00 16.33 128 ASN B CA 1
ATOM 2060 C C . ASN B 1 128 ? 44.467 53.748 24.339 1.00 18.02 128 ASN B C 1
ATOM 2061 O O . ASN B 1 128 ? 43.382 54.323 24.434 1.00 19.34 128 ASN B O 1
ATOM 2066 N N . ASN B 1 129 ? 44.670 52.706 23.540 1.00 19.59 129 ASN B N 1
ATOM 2067 C CA . ASN B 1 129 ? 43.616 52.203 22.677 1.00 20.63 129 ASN B CA 1
ATOM 2068 C C . ASN B 1 129 ? 42.590 51.477 23.527 1.00 18.99 129 ASN B C 1
ATOM 2069 O O . ASN B 1 129 ? 42.847 50.390 24.047 1.00 27.07 129 ASN B O 1
ATOM 2074 N N . ASN B 1 130 ? 41.420 52.093 23.655 1.00 18.54 130 ASN B N 1
ATOM 2075 C CA . ASN B 1 130 ? 40.296 51.495 24.362 1.00 19.01 130 ASN B CA 1
ATOM 2076 C C . ASN B 1 130 ? 39.209 51.085 23.388 1.00 19.97 130 ASN B C 1
ATOM 2077 O O . ASN B 1 130 ? 38.145 50.612 23.798 1.00 24.39 130 ASN B O 1
ATOM 2082 N N . ALA B 1 131 ? 39.489 51.282 22.103 1.00 19.22 131 ALA B N 1
ATOM 2083 C CA . ALA B 1 131 ? 38.518 51.070 21.033 1.00 17.39 131 ALA B CA 1
ATOM 2084 C C . ALA B 1 131 ? 37.178 51.748 21.299 1.00 18.95 131 ALA B C 1
ATOM 2085 O O . ALA B 1 131 ? 36.119 51.177 21.054 1.00 21.92 131 ALA B O 1
ATOM 2087 N N . THR B 1 132 ? 37.231 52.962 21.834 1.00 21.14 132 THR B N 1
ATOM 2088 C CA . THR B 1 132 ? 36.068 53.833 21.832 1.00 22.39 132 THR B CA 1
ATOM 2089 C C . THR B 1 132 ? 35.948 54.483 20.449 1.00 19.71 132 THR B C 1
ATOM 2090 O O . THR B 1 132 ? 36.936 54.578 19.705 1.00 19.65 132 THR B O 1
ATOM 2094 N N . ASP B 1 133 ? 34.737 54.900 20.077 1.00 18.73 133 ASP B N 1
ATOM 2095 C CA . ASP B 1 133 ? 34.490 55.409 18.722 1.00 21.33 133 ASP B CA 1
ATOM 2096 C C . ASP B 1 133 ? 35.309 56.652 18.351 1.00 17.29 133 ASP B C 1
ATOM 2097 O O . ASP B 1 133 ? 35.579 56.882 17.184 1.00 18.41 133 ASP B O 1
ATOM 2102 N N . ASN B 1 134 ? 35.728 57.442 19.345 1.00 21.39 134 ASN B N 1
ATOM 2103 C CA . ASN B 1 134 ? 36.557 58.619 19.045 1.00 19.07 134 ASN B CA 1
ATOM 2104 C C . ASN B 1 134 ? 37.993 58.230 18.694 1.00 19.87 134 ASN B C 1
ATOM 2105 O O . ASN B 1 134 ? 38.811 59.078 18.318 1.00 19.09 134 ASN B O 1
ATOM 2110 N N . GLN B 1 135 ? 38.287 56.933 18.804 1.00 18.14 135 GLN B N 1
ATOM 2111 C CA . GLN B 1 135 ? 39.599 56.410 18.427 1.00 13.44 135 GLN B CA 1
ATOM 2112 C C . GLN B 1 135 ? 39.499 55.576 17.150 1.00 17.33 135 GLN B C 1
ATOM 2113 O O . GLN B 1 135 ? 40.351 54.724 16.879 1.00 18.64 135 GLN B O 1
ATOM 2119 N N . LYS B 1 136 ? 38.443 55.811 16.371 1.00 14.00 136 LYS B N 1
ATOM 2120 C CA . LYS B 1 136 ? 38.245 55.103 15.106 1.00 17.24 136 LYS B CA 1
ATOM 2121 C C . LYS B 1 136 ? 37.977 56.135 14.040 1.00 20.67 136 LYS B C 1
ATOM 2122 O O . LYS B 1 136 ? 37.310 57.141 14.302 1.00 18.21 136 LYS B O 1
ATOM 2128 N N . TRP B 1 137 ? 38.485 55.875 12.837 1.00 16.94 137 TRP B N 1
ATOM 2129 C CA . TRP B 1 137 ? 38.430 56.851 11.756 1.00 16.52 137 TRP B CA 1
ATOM 2130 C C . TRP B 1 137 ? 37.935 56.202 10.476 1.00 19.79 137 TRP B C 1
ATOM 2131 O O . TRP B 1 137 ? 38.358 55.097 10.124 1.00 18.42 137 TRP B O 1
ATOM 2142 N N . LYS B 1 138 ? 37.023 56.889 9.789 1.00 16.39 138 LYS B N 1
ATOM 2143 C CA . LYS B 1 138 ? 36.588 56.464 8.470 1.00 15.33 138 LYS B CA 1
ATOM 2144 C C . LYS B 1 138 ? 37.603 56.936 7.444 1.00 17.18 138 LYS B C 1
ATOM 2145 O O . LYS B 1 138 ? 37.905 58.126 7.369 1.00 18.76 138 LYS B O 1
ATOM 2151 N N . PHE B 1 139 ? 38.119 56.000 6.655 1.00 18.60 139 PHE B N 1
ATOM 2152 C CA . PHE B 1 139 ? 39.067 56.325 5.604 1.00 19.53 139 PHE B CA 1
ATOM 2153 C C . PHE B 1 139 ? 38.328 56.598 4.308 1.00 18.71 139 PHE B C 1
ATOM 2154 O O . PHE B 1 139 ? 37.924 55.677 3.609 1.00 20.22 139 PHE B O 1
ATOM 2162 N N . ILE B 1 140 ? 38.142 57.878 4.008 1.00 15.23 140 ILE B N 1
ATOM 2163 C CA . ILE B 1 140 ? 37.456 58.263 2.764 1.00 15.99 140 ILE B CA 1
ATOM 2164 C C . ILE B 1 140 ? 38.439 58.551 1.634 1.00 19.43 140 ILE B C 1
ATOM 2165 O O . ILE B 1 140 ? 39.067 59.606 1.602 1.00 19.07 140 ILE B O 1
ATOM 2170 N N . ASP B 1 141 ? 38.557 57.602 0.708 1.00 18.52 141 ASP B N 1
ATOM 2171 C CA . ASP B 1 141 ? 39.486 57.666 -0.422 1.00 18.83 141 ASP B CA 1
ATOM 2172 C C . ASP B 1 141 ? 39.062 58.702 -1.463 1.00 21.65 141 ASP B C 1
ATOM 2173 O O . ASP B 1 141 ? 37.927 58.683 -1.942 1.00 23.48 141 ASP B O 1
ATOM 2178 N N . GLU B 1 142 ? 39.976 59.610 -1.798 1.00 20.00 142 GLU B N 1
ATOM 2179 C CA . GLU B 1 142 ? 39.780 60.529 -2.923 1.00 19.24 142 GLU B CA 1
ATOM 2180 C C . GLU B 1 142 ? 40.148 59.800 -4.209 1.00 22.18 142 GLU B C 1
ATOM 2181 O O . GLU B 1 142 ? 41.206 59.185 -4.302 1.00 19.42 142 GLU B O 1
ATOM 2187 N N . LYS B 1 143 ? 39.285 59.864 -5.217 1.00 19.55 143 LYS B N 1
ATOM 2188 C CA . LYS B 1 143 ? 39.529 59.082 -6.424 1.00 21.29 143 LYS B CA 1
ATOM 2189 C C . LYS B 1 143 ? 40.588 59.670 -7.349 1.00 24.91 143 LYS B C 1
ATOM 2190 O O . LYS B 1 143 ? 40.903 60.864 -7.310 1.00 23.19 143 LYS B O 1
#

B-factor: mean 28.68, std 11.61, range [13.14, 101.45]

Solvent-accessible surface area: 11587 Å² total; per-residue (Å²): 62,89,25,51,8,57,67,26,42,0,19,0,58,1,34,42,30,37,6,0,0,2,0,110,139,7,90,55,62,113,40,17,49,3,8,0,42,139,67,100,53,24,62,10,3,46,1,84,3,128,26,64,77,127,32,7,12,0,18,0,39,0,31,119,21,29,9,62,0,0,43,62,63,126,12,102,59,62,18,72,1,7,1,12,102,104,30,14,36,0,6,0,2,1,2,74,101,6,0,0,0,6,0,0,91,78,88,134,22,0,0,8,0,73,130,49,47,74,52,64,95,7,56,0,8,0,81,52,41,94,18,66,44,12,1,9,0,61,0,31,60,101,123,54,35,48,3,58,62,30,35,0,17,0,66,0,28,52,27,38,13,1,0,3,0,79,157,7,60,57,64,112,39,10,40,2,9,0,64,147,62,108,45,23,72,17,2,33,1,102,3,140,33,68,76,130,28,6,16,0,19,0,42,0,35,124,21,34,12,67,0,0,38,61,63,125,18,111,79,62,22,68,1,6,1,3,108,100,26,15,36,0,3,0,2,0,3,67,90,7,1,0,0,10,0,4,88,79,82,124,35,0,0,3,0,82,144,44,64,84,52,73,90,8,49,0,10,0,84,53,32,80,19,67,51,10,1,7,0,32,0,47,29,67,243